Protein AF-A0A954XEX5-F1 (afdb_monomer)

Foldseek 3Di:
DACQQLAPPPWDAFWKWFAAPPPRAIWIGHDPDPVDQDHDQAQIAGQLGDGHRGDPIDSDTDHTWDFDFDQPDDDDAQFFFWFQAFQGSVDIHTFGWHFDAQWWWAFDPQFIDTPNHTDDHPPSLHNQGADCDDPPDRVQFERHPVHIDGHHRFWTATGGSSRVPDDALRNFPCGHVPGDRSTGGNVGTRGTTQWRPPPVVRTDGRD

Mean predicted aligned error: 4.7 Å

Solvent-accessible surface area (backbone atoms only — not comparable to full-atom values): 11160 Å² total; per-residue (Å²): 134,69,86,22,48,20,26,27,61,85,39,44,14,50,23,35,45,23,22,26,78,87,80,62,42,59,14,38,32,44,69,92,48,84,86,60,83,66,73,75,38,66,76,16,29,14,74,59,50,50,75,33,61,41,38,83,61,37,92,57,76,41,78,44,55,39,71,43,69,40,65,85,53,80,85,51,77,71,33,38,34,33,29,32,36,40,69,46,67,90,44,76,45,73,34,30,30,70,36,54,54,59,33,38,29,28,27,58,97,35,39,48,27,48,73,90,38,80,58,82,73,61,78,96,49,53,66,62,52,42,79,33,75,46,98,89,82,29,85,87,23,46,18,12,82,94,36,56,37,74,34,49,84,53,19,28,33,38,41,29,64,23,36,95,62,33,89,33,25,40,69,41,84,55,27,31,93,97,52,56,34,36,30,42,46,59,89,36,55,57,22,30,45,43,30,33,65,29,52,75,94,59,52,44,76,64,118

pLDDT: mean 90.16, std 11.73, range [40.94, 98.69]

Secondary structure (DSSP, 8-state):
----GGGTTTS--SBEEEE-TTT--EEEE--S-TT--S---SSEEETT--EE--BS--SSPBPPPEEEEESSSPP-TT-EEEEE-SS-TTSEEEEEEEE-TT-EEEEETTEEEETTEEPPPPGGGTT----S--TTT-TT-TTBTTB-EE--TTEEEEE-SSGGG--STTT-S--STTS-TT-EEGGGEEEEEEEEEESGGG-EE--

Radius of gyration: 16.56 Å; Cα contacts (8 Å, |Δi|>4): 528; chains: 1; bounding box: 41×34×44 Å

Sequence (207 aa):
VVRANPMAPTLLGEHWRGKCRECGHPSFCSPEDARYRRPETSGMICENFHVNEGADVSQRILGPDRILVAKFFRPERWNLVVFRHPNDSSTLDVKRLVGLPGETIHIEDGKVWANGKQLEPPEHLDGIEYLSESSGWFDGTWGSPDRPAVLGADEYFVLGDFSLRSNDSRTWEEGAVGHNPFAVPQSHMRGVVTHIYWPPQRWRILR

Structure (mmCIF, N/CA/C/O backbone):
data_AF-A0A954XEX5-F1
#
_entry.id   AF-A0A954XEX5-F1
#
loop_
_atom_site.group_PDB
_atom_site.id
_atom_site.type_symbol
_atom_site.label_atom_id
_atom_site.label_alt_id
_atom_site.label_comp_id
_atom_site.label_asym_id
_atom_site.label_entity_id
_atom_site.label_seq_id
_atom_site.pdbx_PDB_ins_code
_atom_site.Cartn_x
_atom_site.Cartn_y
_atom_site.Cartn_z
_atom_site.occupancy
_atom_site.B_iso_or_equiv
_atom_site.auth_seq_id
_atom_site.auth_comp_id
_atom_site.auth_asym_id
_atom_site.auth_atom_id
_atom_site.pdbx_PDB_model_num
ATOM 1 N N . VAL A 1 1 ? -2.349 11.679 -11.947 1.00 40.94 1 VAL A N 1
ATOM 2 C CA . VAL A 1 1 ? -1.312 10.624 -12.020 1.00 40.94 1 VAL A CA 1
ATOM 3 C C . VAL A 1 1 ? -0.962 10.269 -10.591 1.00 40.94 1 VAL A C 1
ATOM 5 O O . VAL A 1 1 ? -0.682 11.184 -9.830 1.00 40.94 1 VAL A O 1
ATOM 8 N N . VAL A 1 2 ? -1.101 9.002 -10.201 1.00 48.38 2 VAL A N 1
ATOM 9 C CA . VAL A 1 2 ? -0.808 8.560 -8.828 1.00 48.38 2 VAL A CA 1
ATOM 10 C C . VAL A 1 2 ? 0.712 8.528 -8.664 1.00 48.38 2 VAL A C 1
ATOM 12 O O . VAL A 1 2 ? 1.395 7.922 -9.490 1.00 48.38 2 VAL A O 1
ATOM 15 N N . ARG A 1 3 ? 1.259 9.172 -7.627 1.00 57.31 3 ARG A N 1
ATOM 16 C CA . ARG A 1 3 ? 2.659 8.958 -7.226 1.00 57.31 3 ARG A CA 1
ATOM 17 C C . ARG A 1 3 ? 2.736 7.591 -6.536 1.00 57.31 3 ARG A C 1
ATOM 19 O O . ARG A 1 3 ? 2.637 7.500 -5.322 1.00 57.31 3 ARG A O 1
ATOM 26 N N . ALA A 1 4 ? 2.799 6.517 -7.319 1.00 62.38 4 ALA A N 1
ATOM 27 C CA . ALA A 1 4 ? 2.582 5.148 -6.838 1.00 62.38 4 ALA A CA 1
ATOM 28 C C . ALA A 1 4 ? 3.862 4.403 -6.399 1.00 62.38 4 ALA A C 1
ATOM 30 O O . ALA A 1 4 ? 3.842 3.181 -6.330 1.00 62.38 4 ALA A O 1
ATOM 31 N N . ASN A 1 5 ? 4.953 5.097 -6.041 1.00 75.25 5 ASN A N 1
ATOM 32 C CA . ASN A 1 5 ? 6.131 4.430 -5.451 1.00 75.25 5 ASN A CA 1
ATOM 33 C C . ASN A 1 5 ? 5.786 3.549 -4.234 1.00 75.25 5 ASN A C 1
ATOM 35 O O . ASN A 1 5 ? 6.239 2.409 -4.188 1.00 75.25 5 ASN A O 1
ATOM 39 N N . PRO A 1 6 ? 4.910 4.000 -3.312 1.00 88.12 6 PRO A N 1
ATOM 40 C CA . PRO A 1 6 ? 4.488 3.193 -2.168 1.00 88.12 6 PRO A CA 1
ATOM 41 C C . PRO A 1 6 ? 3.746 1.901 -2.514 1.00 88.12 6 PRO A C 1
ATOM 43 O O . PRO A 1 6 ? 3.520 1.084 -1.631 1.00 88.12 6 PRO A O 1
ATOM 46 N N . MET A 1 7 ? 3.279 1.754 -3.756 1.00 93.94 7 MET A N 1
ATOM 47 C CA . MET A 1 7 ? 2.429 0.642 -4.181 1.00 93.94 7 MET A CA 1
ATOM 48 C C . MET A 1 7 ? 3.132 -0.327 -5.127 1.00 93.94 7 MET A C 1
ATOM 50 O O . MET A 1 7 ? 2.502 -1.282 -5.584 1.00 93.94 7 MET A O 1
ATOM 54 N N . ALA A 1 8 ? 4.412 -0.105 -5.434 1.00 93.69 8 ALA A N 1
ATOM 55 C CA . ALA A 1 8 ? 5.203 -1.080 -6.167 1.00 93.69 8 ALA A CA 1
ATOM 56 C C . ALA A 1 8 ? 5.311 -2.391 -5.353 1.00 93.69 8 ALA A C 1
ATOM 58 O O . ALA A 1 8 ? 5.331 -2.336 -4.127 1.00 93.69 8 ALA A O 1
ATOM 59 N N . PRO A 1 9 ? 5.356 -3.567 -6.002 1.00 93.75 9 PRO A N 1
ATOM 60 C CA . PRO A 1 9 ? 5.292 -3.807 -7.450 1.00 93.75 9 PRO A CA 1
ATOM 61 C C . PRO A 1 9 ? 3.856 -3.805 -8.031 1.00 93.75 9 PRO A C 1
ATOM 63 O O . PRO A 1 9 ? 3.665 -3.864 -9.257 1.00 93.75 9 PRO A O 1
ATOM 66 N N . THR A 1 10 ? 2.827 -3.751 -7.180 1.00 94.50 10 THR A N 1
ATOM 67 C CA . THR A 1 10 ? 1.415 -3.912 -7.570 1.00 94.50 10 THR A CA 1
ATOM 68 C C . THR A 1 10 ? 0.884 -2.760 -8.423 1.00 94.50 10 THR A C 1
ATOM 70 O O . THR A 1 10 ? 0.218 -2.989 -9.432 1.00 94.50 10 THR A O 1
ATOM 73 N N . LEU A 1 11 ? 1.170 -1.515 -8.069 1.00 93.88 11 LEU A N 1
ATOM 74 C CA . LEU A 1 11 ? 0.867 -0.347 -8.893 1.00 93.88 11 LEU A CA 1
ATOM 75 C C . LEU A 1 11 ? 2.136 0.466 -9.054 1.00 93.88 11 LEU A C 1
ATOM 77 O O . LEU A 1 11 ? 2.791 0.792 -8.070 1.00 93.88 11 LEU A O 1
ATOM 81 N N . LEU A 1 12 ? 2.468 0.813 -10.292 1.00 92.50 12 LEU A N 1
ATOM 82 C CA . LEU A 1 12 ? 3.677 1.565 -10.584 1.00 92.50 12 LEU A CA 1
ATOM 83 C C . LEU A 1 12 ? 3.357 3.011 -10.939 1.00 92.50 12 LEU A C 1
ATOM 85 O O . LEU A 1 12 ? 2.488 3.304 -11.763 1.00 92.50 12 LEU A O 1
ATOM 89 N N . GLY A 1 13 ? 4.107 3.924 -10.324 1.00 90.25 13 GLY A N 1
ATOM 90 C CA . GLY A 1 13 ? 4.213 5.301 -10.785 1.00 90.25 13 GLY A CA 1
ATOM 91 C C . GLY A 1 13 ? 5.115 5.382 -12.014 1.00 90.25 13 GLY A C 1
ATOM 92 O O . GLY A 1 13 ? 5.381 4.383 -12.682 1.00 90.25 13 GLY A O 1
ATOM 93 N N . GLU A 1 14 ? 5.624 6.574 -12.308 1.00 89.38 14 GLU A N 1
ATOM 94 C CA . GLU A 1 14 ? 6.822 6.661 -13.145 1.00 89.38 14 GLU A CA 1
ATOM 95 C C . GLU A 1 14 ? 7.941 5.858 -12.481 1.00 89.38 14 GLU A C 1
ATOM 97 O O . GLU A 1 14 ? 8.147 6.001 -11.281 1.00 89.38 14 GLU A O 1
ATOM 102 N N . HIS A 1 15 ? 8.619 4.983 -13.219 1.00 90.00 15 HIS A N 1
ATOM 103 C CA . HIS A 1 15 ? 9.545 4.034 -12.600 1.00 90.00 15 HIS A CA 1
ATOM 104 C C . HIS A 1 15 ? 10.719 3.657 -13.495 1.00 90.00 15 HIS A C 1
ATOM 106 O O . HIS A 1 15 ? 10.622 3.606 -14.722 1.00 90.00 15 HIS A O 1
ATOM 112 N N . TRP A 1 16 ? 11.829 3.332 -12.846 1.00 90.94 16 TRP A N 1
ATOM 113 C CA . TRP A 1 16 ? 12.907 2.539 -13.409 1.00 90.94 16 TRP A CA 1
ATOM 114 C C . TRP A 1 16 ? 12.539 1.059 -13.348 1.00 90.94 16 TRP A C 1
ATOM 116 O O . TRP A 1 16 ? 11.896 0.609 -12.397 1.00 90.94 16 TRP A O 1
ATOM 126 N N . ARG A 1 17 ? 12.967 0.293 -14.353 1.00 92.81 17 ARG A N 1
ATOM 127 C CA . ARG A 1 17 ? 12.821 -1.163 -14.378 1.00 92.81 17 ARG A CA 1
ATOM 128 C C . ARG A 1 17 ? 14.196 -1.815 -14.421 1.00 92.81 17 ARG A C 1
ATOM 130 O O . ARG A 1 17 ? 14.987 -1.505 -15.305 1.00 92.81 17 ARG A O 1
ATOM 137 N N . GLY A 1 18 ? 14.451 -2.736 -13.506 1.00 93.81 18 GLY A N 1
ATOM 138 C CA . GLY A 1 18 ? 15.631 -3.596 -13.476 1.00 93.81 18 GLY A CA 1
ATOM 139 C C . GLY A 1 18 ? 15.243 -5.054 -13.251 1.00 93.81 18 GLY A C 1
ATOM 140 O O . GLY A 1 18 ? 14.099 -5.452 -13.496 1.00 93.81 18 GLY A O 1
ATOM 141 N N . LYS A 1 19 ? 16.195 -5.842 -12.760 1.00 95.56 19 LYS A N 1
ATOM 142 C CA . LYS A 1 19 ? 16.017 -7.233 -12.339 1.00 95.56 19 LYS A CA 1
ATOM 143 C C . LYS A 1 19 ? 16.426 -7.400 -10.885 1.00 95.56 19 LYS A C 1
ATOM 145 O O . LYS A 1 19 ? 17.434 -6.842 -10.453 1.00 95.56 19 LYS A O 1
ATOM 150 N N . CYS A 1 20 ? 15.665 -8.205 -10.161 1.00 94.94 20 CYS A N 1
ATOM 151 C CA . CYS A 1 20 ? 16.034 -8.660 -8.832 1.00 94.94 20 CYS A CA 1
ATOM 152 C C . CYS A 1 20 ? 17.227 -9.614 -8.926 1.00 94.94 20 CYS A C 1
ATOM 154 O O . CYS A 1 20 ? 17.202 -10.551 -9.725 1.00 94.94 20 CYS A O 1
ATOM 156 N N . ARG A 1 21 ? 18.259 -9.405 -8.105 1.00 91.62 21 ARG A N 1
ATOM 157 C CA . ARG A 1 21 ? 19.431 -10.297 -8.063 1.00 91.62 21 ARG A CA 1
ATOM 158 C C . ARG A 1 21 ? 19.130 -11.659 -7.441 1.00 91.62 21 ARG A C 1
ATOM 160 O O . ARG A 1 21 ? 19.829 -12.616 -7.743 1.00 91.62 21 ARG A O 1
ATOM 167 N N . GLU A 1 22 ? 18.102 -11.735 -6.602 1.00 92.06 22 GLU A N 1
ATOM 168 C CA . GLU A 1 22 ? 17.752 -12.948 -5.860 1.00 92.06 22 GLU A CA 1
ATOM 169 C C . GLU A 1 22 ? 16.898 -13.904 -6.695 1.00 92.06 22 GLU A C 1
ATOM 171 O O . GLU A 1 22 ? 17.193 -15.091 -6.767 1.00 92.06 22 GLU A O 1
ATOM 176 N N . CYS A 1 23 ? 15.859 -13.391 -7.363 1.00 94.00 23 CYS A N 1
ATOM 177 C CA . CYS A 1 23 ? 14.900 -14.223 -8.100 1.00 94.00 23 CYS A CA 1
ATOM 178 C C . CYS A 1 23 ? 14.852 -13.957 -9.613 1.00 94.00 23 CYS A C 1
ATOM 180 O O . CYS A 1 23 ? 14.134 -14.643 -10.333 1.00 94.00 23 CYS A O 1
ATOM 182 N N . GLY A 1 24 ? 15.566 -12.949 -10.123 1.00 93.81 24 GLY A N 1
ATOM 183 C CA . GLY A 1 24 ? 15.578 -12.597 -11.549 1.00 93.81 24 GLY A CA 1
ATOM 184 C C . GLY A 1 24 ? 14.318 -11.886 -12.065 1.00 93.81 24 GLY A C 1
ATOM 185 O O . GLY A 1 24 ? 14.328 -11.397 -13.198 1.00 93.81 24 GLY A O 1
ATOM 186 N N . HIS A 1 25 ? 13.257 -11.781 -11.255 1.00 94.62 25 HIS A N 1
ATOM 187 C CA . HIS A 1 25 ? 12.024 -11.081 -11.626 1.00 94.62 25 HIS A CA 1
ATOM 188 C C . HIS A 1 25 ? 12.251 -9.584 -11.885 1.00 94.62 25 HIS A C 1
ATOM 190 O O . HIS A 1 25 ? 13.203 -8.993 -11.358 1.00 94.62 25 HIS A O 1
ATOM 196 N N . PRO A 1 26 ? 11.363 -8.939 -12.668 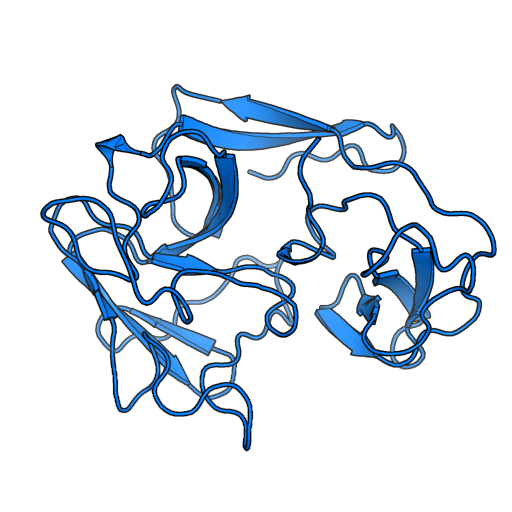1.00 94.69 26 PRO A N 1
ATOM 197 C CA . PRO A 1 26 ? 11.336 -7.490 -12.801 1.00 94.69 26 PRO A CA 1
ATOM 198 C C . PRO A 1 26 ? 11.339 -6.792 -11.437 1.00 94.69 26 PRO A C 1
ATOM 200 O O . PRO A 1 26 ? 10.570 -7.146 -10.547 1.00 94.69 26 PRO A O 1
ATOM 203 N N . SER A 1 27 ? 12.212 -5.798 -11.299 1.00 94.44 27 SER A N 1
ATOM 204 C CA . SER A 1 27 ? 12.360 -4.964 -10.105 1.00 94.44 27 SER A CA 1
ATOM 205 C C . SER A 1 27 ? 12.086 -3.510 -10.463 1.00 94.44 27 SER A C 1
ATOM 207 O O . SER A 1 27 ? 12.428 -3.069 -11.566 1.00 94.44 27 SER A O 1
ATOM 209 N N . PHE A 1 28 ? 11.459 -2.767 -9.558 1.00 92.62 28 PHE A N 1
ATOM 210 C CA . PHE A 1 28 ? 10.956 -1.424 -9.820 1.00 92.62 28 PHE A CA 1
ATOM 211 C C . PHE A 1 28 ? 11.368 -0.451 -8.722 1.00 92.62 28 PHE A C 1
ATOM 213 O O . PHE A 1 28 ? 11.400 -0.798 -7.545 1.00 92.62 28 PHE A O 1
ATOM 220 N N . CYS A 1 29 ? 11.639 0.789 -9.114 1.00 87.62 29 CYS A N 1
ATOM 221 C CA . CYS A 1 29 ? 11.800 1.907 -8.192 1.00 87.62 29 CYS A CA 1
ATOM 222 C C . CYS A 1 29 ? 11.315 3.179 -8.882 1.00 87.62 29 CYS A C 1
ATOM 224 O O . CYS A 1 29 ? 11.664 3.425 -10.041 1.00 87.62 29 CYS A O 1
ATOM 226 N N . SER A 1 30 ? 10.485 3.971 -8.205 1.00 81.56 30 SER A N 1
ATOM 227 C CA . SER A 1 30 ? 10.101 5.287 -8.723 1.00 81.56 30 SER A CA 1
ATOM 228 C C . SER A 1 30 ? 11.167 6.318 -8.352 1.00 81.56 30 SER A C 1
ATOM 230 O O . SER A 1 30 ? 11.701 6.250 -7.248 1.00 81.56 30 SER A O 1
ATOM 232 N N . PRO A 1 31 ? 11.464 7.292 -9.225 1.00 75.88 31 PRO A N 1
ATOM 233 C CA . PRO A 1 31 ? 12.448 8.322 -8.921 1.00 75.88 31 PRO A CA 1
ATOM 234 C C . PRO A 1 31 ? 11.988 9.181 -7.732 1.00 75.88 31 PRO A C 1
ATOM 236 O O . PRO A 1 31 ? 10.866 9.689 -7.733 1.00 75.88 31 PRO A O 1
ATOM 239 N N . GLU A 1 32 ? 12.862 9.374 -6.740 1.00 65.62 32 GLU A N 1
ATOM 240 C CA . GLU A 1 32 ? 12.602 10.263 -5.591 1.00 65.62 32 GLU A CA 1
ATOM 241 C C . GLU A 1 32 ? 12.583 11.743 -6.000 1.00 65.62 32 GLU A C 1
ATOM 243 O O . GLU A 1 32 ? 11.737 12.514 -5.549 1.00 65.62 32 GLU A O 1
ATOM 248 N N . ASP A 1 33 ? 13.467 12.126 -6.925 1.00 61.75 33 ASP A N 1
ATOM 249 C CA . ASP A 1 33 ? 13.505 13.451 -7.539 1.00 61.75 33 ASP A CA 1
ATOM 250 C C . ASP A 1 33 ? 13.699 13.306 -9.054 1.00 61.75 33 ASP A C 1
ATOM 252 O O . ASP A 1 33 ? 14.764 12.922 -9.540 1.00 61.75 33 ASP A O 1
ATOM 256 N N . ALA A 1 34 ? 12.658 13.654 -9.817 1.00 53.19 34 ALA A N 1
ATOM 257 C CA . ALA A 1 34 ? 12.644 13.587 -11.279 1.00 53.19 34 ALA A CA 1
ATOM 258 C C . ALA A 1 34 ? 13.731 14.453 -11.958 1.00 53.19 34 ALA A C 1
ATOM 260 O O . ALA A 1 34 ? 13.970 14.314 -13.161 1.00 53.19 34 ALA A O 1
ATOM 261 N N . ARG A 1 35 ? 14.403 15.349 -11.217 1.00 54.44 35 ARG A N 1
ATOM 262 C CA . ARG A 1 35 ? 15.560 16.119 -11.704 1.00 54.44 35 ARG A CA 1
ATOM 263 C C . ARG A 1 35 ? 16.822 15.262 -11.816 1.00 54.44 35 ARG A C 1
ATOM 265 O O . ARG A 1 35 ? 17.660 15.538 -12.677 1.00 54.44 35 ARG A O 1
ATOM 272 N N . TYR A 1 36 ? 16.958 14.214 -11.004 1.00 55.47 36 TYR A N 1
ATOM 273 C CA . TYR A 1 36 ? 18.102 13.309 -11.050 1.00 55.47 36 TYR A CA 1
ATOM 274 C C . TYR A 1 36 ? 17.844 12.191 -12.063 1.00 55.47 36 TYR A C 1
ATOM 276 O O . TYR A 1 36 ? 17.081 11.259 -11.846 1.00 55.47 36 TYR A O 1
ATOM 284 N N . ARG A 1 37 ? 18.513 12.290 -13.216 1.00 59.19 37 ARG A N 1
ATOM 285 C CA . ARG A 1 37 ? 18.366 11.355 -14.347 1.00 59.19 37 ARG A CA 1
ATOM 286 C C . ARG A 1 37 ? 19.159 10.051 -14.203 1.00 59.19 37 ARG A C 1
ATOM 288 O O . ARG A 1 37 ? 19.277 9.320 -15.183 1.00 59.19 37 ARG A O 1
ATOM 295 N N . ARG A 1 38 ? 19.770 9.783 -13.046 1.00 67.25 38 ARG A N 1
ATOM 296 C CA . ARG A 1 38 ? 20.526 8.541 -12.842 1.00 67.25 38 ARG A CA 1
ATOM 297 C C . ARG A 1 38 ? 19.579 7.462 -12.319 1.00 67.25 38 ARG A C 1
ATOM 299 O O . ARG A 1 38 ? 18.825 7.761 -11.396 1.00 67.25 38 ARG A O 1
ATOM 306 N N . PRO A 1 39 ? 19.605 6.248 -12.890 1.00 67.50 39 PRO A N 1
ATOM 307 C CA . PRO A 1 39 ? 18.803 5.154 -12.373 1.00 67.50 39 PRO A CA 1
ATOM 308 C C . PRO A 1 39 ? 19.152 4.883 -10.914 1.00 67.50 39 PRO A C 1
ATOM 310 O O . PRO A 1 39 ? 20.322 4.696 -10.577 1.00 67.50 39 PRO A O 1
ATOM 313 N N . GLU A 1 40 ? 18.135 4.884 -10.061 1.00 71.44 40 GLU A N 1
ATOM 314 C CA . GLU A 1 40 ? 18.286 4.479 -8.673 1.00 71.44 40 GLU A CA 1
ATOM 315 C C . GLU A 1 40 ? 18.330 2.950 -8.632 1.00 71.44 40 GLU A C 1
ATOM 317 O O . GLU A 1 40 ? 17.382 2.280 -9.045 1.00 71.44 40 GLU A O 1
ATOM 322 N N . THR A 1 41 ? 19.471 2.401 -8.219 1.00 77.44 41 THR A N 1
ATOM 323 C CA . THR A 1 41 ? 19.688 0.950 -8.165 1.00 77.44 41 THR A CA 1
ATOM 324 C C . THR A 1 41 ? 19.478 0.390 -6.765 1.00 77.44 41 THR A C 1
ATOM 326 O O . THR A 1 41 ? 19.223 -0.799 -6.634 1.00 77.44 41 THR A O 1
ATOM 329 N N . SER A 1 42 ? 19.575 1.220 -5.726 1.00 80.06 42 SER A N 1
ATOM 330 C CA . SER A 1 42 ? 19.271 0.862 -4.340 1.00 80.06 42 SER A CA 1
ATOM 331 C C . SER A 1 42 ? 17.774 0.983 -4.057 1.00 80.06 42 SER A C 1
ATOM 333 O O . SER A 1 42 ? 17.114 1.877 -4.582 1.00 80.06 42 SER A O 1
ATOM 335 N N . GLY A 1 43 ? 17.242 0.109 -3.199 1.00 83.62 43 GLY A N 1
ATOM 336 C CA . GLY A 1 43 ? 15.857 0.216 -2.733 1.00 83.62 43 GLY A CA 1
ATOM 337 C C . GLY A 1 43 ? 14.824 -0.025 -3.834 1.00 83.62 43 GLY A C 1
ATOM 338 O O . GLY A 1 43 ? 13.818 0.679 -3.896 1.00 83.62 43 GLY A O 1
ATOM 339 N N . MET A 1 44 ? 15.071 -0.999 -4.714 1.00 91.12 44 MET A N 1
ATOM 340 C CA . MET A 1 44 ? 14.074 -1.475 -5.674 1.00 91.12 44 MET A CA 1
ATOM 341 C C . MET A 1 44 ? 13.255 -2.620 -5.067 1.00 91.12 44 MET A C 1
ATOM 343 O O . MET A 1 44 ? 13.762 -3.353 -4.222 1.00 91.12 44 MET A O 1
ATOM 347 N N . ILE A 1 45 ? 12.018 -2.814 -5.527 1.00 94.31 45 ILE A N 1
ATOM 348 C CA . ILE A 1 45 ? 11.165 -3.944 -5.131 1.00 94.31 45 ILE A CA 1
ATOM 349 C C . ILE A 1 45 ? 10.769 -4.777 -6.347 1.00 94.31 45 ILE A C 1
ATOM 351 O O . IL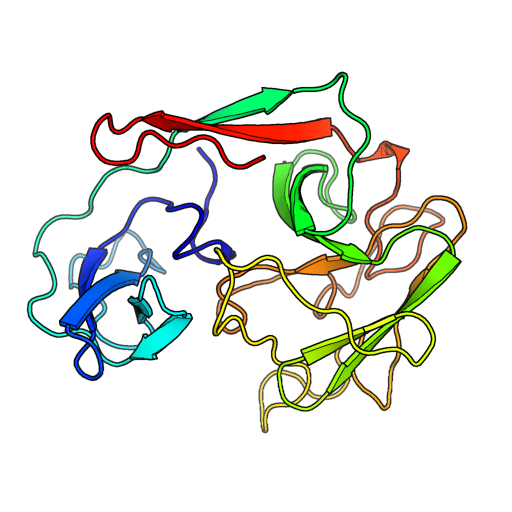E A 1 45 ? 10.396 -4.230 -7.390 1.00 94.31 45 ILE A O 1
ATOM 355 N N . CYS A 1 46 ? 10.873 -6.101 -6.238 1.00 94.88 46 CYS A N 1
ATOM 356 C CA . CYS A 1 46 ? 10.493 -7.016 -7.313 1.00 94.88 46 CYS A CA 1
ATOM 357 C C . CYS A 1 46 ? 9.067 -7.551 -7.166 1.00 94.88 46 CYS A C 1
ATOM 359 O O . CYS A 1 46 ? 8.409 -7.314 -6.161 1.00 94.88 46 CYS A O 1
ATOM 361 N N . GLU A 1 47 ? 8.583 -8.273 -8.178 1.00 93.25 47 GLU A N 1
ATOM 362 C CA . GLU A 1 47 ? 7.232 -8.863 -8.184 1.00 93.25 47 GLU A CA 1
ATOM 363 C C . GLU A 1 47 ? 6.991 -9.902 -7.076 1.00 93.25 47 GLU A C 1
ATOM 365 O O . GLU A 1 47 ? 5.840 -10.106 -6.713 1.00 93.25 47 GLU A O 1
ATOM 370 N N . ASN A 1 48 ? 8.054 -10.470 -6.494 1.00 94.69 48 ASN A N 1
ATOM 371 C CA . ASN A 1 48 ? 7.992 -11.340 -5.310 1.00 94.69 48 ASN A CA 1
ATOM 372 C C . ASN A 1 48 ? 8.271 -10.566 -4.006 1.00 94.69 48 ASN A C 1
ATOM 374 O O . ASN A 1 48 ? 8.700 -11.148 -3.019 1.00 94.69 48 ASN A O 1
ATOM 378 N N . PHE A 1 49 ? 8.123 -9.238 -4.020 1.00 95.06 49 PHE A N 1
ATOM 379 C CA . PHE A 1 49 ? 8.310 -8.341 -2.872 1.00 95.06 49 PHE A CA 1
ATOM 380 C C . PHE A 1 49 ? 9.722 -8.283 -2.259 1.00 95.06 49 PHE A C 1
ATOM 382 O O . PHE A 1 49 ? 9.920 -7.589 -1.265 1.00 95.06 49 PHE A O 1
ATOM 389 N N . HIS A 1 50 ? 10.741 -8.886 -2.882 1.00 93.88 50 HIS A N 1
ATOM 390 C CA . HIS A 1 50 ? 12.122 -8.737 -2.411 1.00 93.88 50 HIS A CA 1
ATOM 391 C C . HIS A 1 50 ? 12.605 -7.295 -2.598 1.00 93.88 50 HIS A C 1
ATOM 393 O O . HIS A 1 50 ? 12.626 -6.770 -3.723 1.00 93.88 50 HIS A O 1
ATOM 399 N N . VAL A 1 51 ? 13.057 -6.674 -1.511 1.00 91.75 51 VAL A N 1
ATOM 400 C CA . VAL A 1 51 ? 13.743 -5.380 -1.551 1.00 91.75 51 VAL A CA 1
ATOM 401 C C . VAL A 1 51 ? 15.210 -5.623 -1.875 1.00 91.75 51 VAL A C 1
ATOM 403 O O . VAL A 1 51 ? 15.906 -6.311 -1.141 1.00 91.75 51 VAL A O 1
ATOM 406 N N . ASN A 1 52 ? 15.684 -5.061 -2.984 1.00 90.00 52 ASN A N 1
ATOM 407 C CA . ASN A 1 52 ? 16.976 -5.424 -3.555 1.00 90.00 52 ASN A CA 1
ATOM 408 C C . ASN A 1 52 ? 17.737 -4.231 -4.137 1.00 90.00 52 ASN A C 1
ATOM 410 O O . ASN A 1 52 ? 17.169 -3.189 -4.483 1.00 90.00 52 ASN A O 1
ATOM 414 N N . GLU A 1 53 ? 19.041 -4.439 -4.315 1.00 89.50 53 GLU A N 1
ATOM 415 C CA . GLU A 1 53 ? 19.833 -3.672 -5.269 1.00 89.50 53 GLU A CA 1
ATOM 416 C C . GLU A 1 53 ? 19.616 -4.219 -6.684 1.00 89.50 53 GLU A C 1
ATOM 418 O O . GLU A 1 53 ? 20.060 -5.323 -7.023 1.00 89.50 53 GLU A O 1
ATOM 423 N N . GLY A 1 54 ? 18.954 -3.438 -7.533 1.00 84.38 54 GLY A N 1
ATOM 424 C CA . GLY A 1 54 ? 18.624 -3.854 -8.887 1.00 84.38 54 GLY A CA 1
ATOM 425 C C . GLY A 1 54 ? 19.849 -4.085 -9.768 1.00 84.38 54 GLY A C 1
ATOM 426 O O . GLY A 1 54 ? 20.834 -3.343 -9.740 1.00 84.38 54 GLY A O 1
ATOM 427 N N . ALA A 1 55 ? 19.761 -5.113 -10.608 1.00 89.94 55 ALA A N 1
ATOM 428 C CA . ALA A 1 55 ? 20.648 -5.335 -11.744 1.00 89.94 55 ALA A CA 1
ATOM 429 C C . ALA A 1 55 ? 19.975 -4.878 -13.050 1.00 89.94 55 ALA A C 1
ATOM 431 O O . ALA A 1 55 ? 18.750 -4.781 -13.120 1.00 89.94 55 ALA A O 1
ATOM 432 N N . ASP A 1 56 ? 20.763 -4.615 -14.095 1.00 92.00 56 ASP A N 1
ATOM 433 C CA . ASP A 1 56 ? 20.269 -4.276 -15.441 1.00 92.00 56 ASP A CA 1
ATOM 434 C C . ASP A 1 56 ? 19.220 -3.143 -15.467 1.00 92.00 56 ASP A C 1
ATOM 436 O O . ASP A 1 56 ? 18.241 -3.195 -16.215 1.00 92.00 56 ASP A O 1
ATOM 440 N N . VAL A 1 57 ? 19.391 -2.122 -14.620 1.00 89.94 57 VAL A N 1
ATOM 441 C CA . VAL A 1 57 ? 18.401 -1.048 -14.483 1.00 89.94 57 VAL A CA 1
ATOM 442 C C . VAL A 1 57 ? 18.363 -0.184 -15.746 1.00 89.94 57 VAL A C 1
ATOM 444 O O . VAL A 1 57 ? 19.380 0.319 -16.232 1.00 89.94 57 VAL A O 1
ATOM 447 N N . SER A 1 58 ? 17.159 -0.011 -16.287 1.00 88.06 58 SER A N 1
ATOM 448 C CA . SER A 1 58 ? 16.878 0.756 -17.496 1.00 88.06 58 SER A CA 1
ATOM 449 C C . SER A 1 58 ? 17.399 2.193 -17.405 1.00 88.06 58 SER A C 1
ATOM 451 O O . SER A 1 58 ? 17.235 2.837 -16.378 1.00 88.06 58 SER A O 1
ATOM 453 N N . GLN A 1 59 ? 17.907 2.736 -18.516 1.00 86.69 59 GLN A N 1
ATOM 454 C CA . GLN A 1 59 ? 18.311 4.150 -18.638 1.00 86.69 59 GLN A CA 1
ATOM 455 C C . GLN A 1 59 ? 17.153 5.095 -19.000 1.00 86.69 59 GLN A C 1
ATOM 457 O O . GLN A 1 59 ? 17.326 6.312 -19.039 1.00 86.69 59 GLN A O 1
ATOM 462 N N . ARG A 1 60 ? 15.940 4.558 -19.201 1.00 87.56 60 ARG A N 1
ATOM 463 C CA . ARG A 1 60 ? 14.707 5.335 -19.389 1.00 87.56 60 ARG A CA 1
ATOM 464 C C . ARG A 1 60 ? 13.699 5.091 -18.259 1.00 87.56 60 ARG A C 1
ATOM 466 O O . ARG A 1 60 ? 13.439 3.943 -17.922 1.00 87.56 60 ARG A O 1
ATOM 473 N N . ILE A 1 61 ? 13.057 6.164 -17.793 1.00 87.75 61 ILE A N 1
ATOM 474 C CA . ILE A 1 61 ? 11.875 6.102 -16.923 1.00 87.75 61 ILE A CA 1
ATOM 475 C C . ILE A 1 61 ? 10.662 5.658 -17.751 1.00 87.75 61 ILE A C 1
ATOM 477 O O . ILE A 1 61 ? 10.358 6.223 -18.812 1.00 87.75 61 ILE A O 1
ATOM 481 N N . LEU A 1 62 ? 9.981 4.622 -17.277 1.00 90.12 62 LEU A N 1
ATOM 482 C CA . LEU A 1 62 ? 8.731 4.130 -17.835 1.00 90.12 62 LEU A CA 1
ATOM 483 C C . LEU A 1 62 ? 7.550 4.901 -17.242 1.00 90.12 62 LEU A C 1
ATOM 485 O O . LEU A 1 62 ? 7.595 5.365 -16.104 1.00 90.12 62 LEU A O 1
ATOM 489 N N . GLY A 1 63 ? 6.495 5.054 -18.043 1.00 89.62 63 GLY A N 1
ATOM 490 C CA . GLY A 1 63 ? 5.292 5.765 -17.624 1.00 89.62 63 GLY A CA 1
ATOM 491 C C . GLY A 1 63 ? 4.489 5.002 -16.560 1.00 89.62 63 GLY A C 1
ATOM 492 O O . GLY A 1 63 ? 4.651 3.788 -16.424 1.00 89.62 63 GLY A O 1
ATOM 493 N N . PRO A 1 64 ? 3.600 5.705 -15.842 1.00 92.06 64 PRO A N 1
ATOM 494 C CA . PRO A 1 64 ? 2.817 5.139 -14.752 1.00 92.06 64 PRO A CA 1
ATOM 495 C C . PRO A 1 64 ? 1.693 4.223 -15.234 1.00 92.06 64 PRO A C 1
ATOM 497 O O . PRO A 1 64 ? 1.162 4.380 -16.343 1.00 92.06 64 PRO A O 1
ATOM 500 N N . ASP A 1 65 ? 1.268 3.341 -14.334 1.00 94.44 65 ASP A N 1
ATOM 501 C CA . ASP A 1 65 ? 0.042 2.570 -14.469 1.00 94.44 65 ASP A CA 1
ATOM 502 C C . ASP A 1 65 ? -1.180 3.516 -14.485 1.00 94.44 65 ASP A C 1
ATOM 504 O O . ASP A 1 65 ? -1.245 4.523 -13.766 1.00 94.44 65 ASP A O 1
ATOM 508 N N . ARG A 1 66 ? -2.186 3.198 -15.308 1.00 94.62 66 ARG A N 1
ATOM 509 C CA . ARG A 1 66 ? -3.517 3.823 -15.248 1.00 94.62 66 ARG A CA 1
ATOM 510 C C . ARG A 1 66 ? -4.538 2.794 -14.811 1.00 94.62 66 ARG A C 1
ATOM 512 O O . ARG A 1 66 ? -4.564 1.672 -15.318 1.00 94.62 66 ARG A O 1
ATOM 519 N N . ILE A 1 67 ? -5.395 3.212 -13.890 1.00 95.56 67 ILE A N 1
ATOM 520 C CA . ILE A 1 67 ? -6.283 2.319 -13.158 1.00 95.56 67 ILE A CA 1
ATOM 521 C C . ILE A 1 67 ? -7.758 2.662 -13.354 1.00 95.56 67 ILE A C 1
ATOM 523 O O . ILE A 1 67 ? -8.108 3.824 -13.569 1.00 95.56 67 ILE A O 1
ATOM 527 N N . LEU A 1 68 ? -8.622 1.652 -13.248 1.00 96.50 68 LEU A N 1
ATOM 528 C CA . LEU A 1 68 ? -10.071 1.829 -13.140 1.00 96.50 68 LEU A CA 1
ATOM 529 C C . LEU A 1 68 ? -10.507 1.687 -11.684 1.00 96.50 68 LEU A C 1
ATOM 531 O O . LEU A 1 68 ? -10.179 0.701 -11.021 1.00 96.50 68 LEU A O 1
ATOM 535 N N . VAL A 1 69 ? -11.288 2.659 -11.214 1.00 97.00 69 VAL A N 1
ATOM 536 C CA . VAL A 1 69 ? -11.791 2.720 -9.838 1.00 97.00 69 VAL A CA 1
ATOM 537 C C . VAL A 1 69 ? -13.306 2.557 -9.850 1.00 97.00 69 VAL A C 1
ATOM 539 O O . VAL A 1 69 ? -14.024 3.389 -10.406 1.00 97.00 69 VAL A O 1
ATOM 542 N N . ALA A 1 70 ? -13.794 1.493 -9.225 1.00 97.00 70 ALA A N 1
ATOM 543 C CA . ALA A 1 70 ? -15.214 1.220 -9.074 1.00 97.00 70 ALA A CA 1
ATOM 544 C C . ALA A 1 70 ? -15.727 1.820 -7.760 1.00 97.00 70 ALA A C 1
ATOM 546 O O . ALA A 1 70 ? -15.257 1.477 -6.676 1.00 97.00 70 ALA A O 1
ATOM 547 N N . LYS A 1 71 ? -16.717 2.712 -7.858 1.00 95.38 71 LYS A N 1
ATOM 548 C CA . LYS A 1 71 ? -17.297 3.420 -6.701 1.00 95.38 71 LYS A CA 1
ATOM 549 C C . LYS A 1 71 ? -18.431 2.663 -6.006 1.00 95.38 71 LYS A C 1
ATOM 551 O O . LYS A 1 71 ? -18.850 3.049 -4.926 1.00 95.38 71 LYS A O 1
ATOM 556 N N . PHE A 1 72 ? -18.958 1.632 -6.657 1.00 92.94 72 PHE A N 1
ATOM 557 C CA . PHE A 1 72 ? -20.130 0.874 -6.210 1.00 92.94 72 PHE A CA 1
ATOM 558 C C . PHE A 1 72 ? -19.764 -0.391 -5.427 1.00 92.94 72 PHE A C 1
ATOM 560 O O . PHE A 1 72 ? -20.641 -1.027 -4.851 1.00 92.94 72 PHE A O 1
ATOM 567 N N . PHE A 1 73 ? -18.484 -0.769 -5.402 1.00 92.94 73 PHE A N 1
ATOM 568 C CA . PHE A 1 73 ? -18.032 -1.890 -4.594 1.00 92.94 73 PHE A CA 1
ATOM 569 C C . PHE A 1 73 ? -17.753 -1.451 -3.165 1.00 92.94 73 PHE A C 1
ATOM 571 O O . PHE A 1 73 ? -17.107 -0.429 -2.927 1.00 92.94 73 PHE A O 1
ATOM 578 N N . ARG A 1 74 ? -18.220 -2.270 -2.221 1.00 93.00 74 ARG A N 1
ATOM 579 C CA . ARG A 1 74 ? -17.801 -2.169 -0.831 1.00 93.00 74 ARG A CA 1
ATOM 580 C C . ARG A 1 74 ? -16.317 -2.556 -0.746 1.00 93.00 74 ARG A C 1
ATOM 582 O O . ARG A 1 74 ? -15.957 -3.578 -1.328 1.00 93.00 74 ARG A O 1
ATOM 589 N N . PRO A 1 75 ? -15.470 -1.768 -0.063 1.00 94.69 75 PRO A N 1
ATOM 590 C CA . PRO A 1 75 ? -14.084 -2.147 0.169 1.00 94.69 75 PRO A CA 1
ATOM 591 C C . PRO A 1 75 ? -14.006 -3.419 1.011 1.00 94.69 75 PRO A C 1
ATOM 593 O O . PRO A 1 75 ? -14.620 -3.500 2.077 1.00 94.69 75 PRO A O 1
ATOM 596 N N . GLU A 1 76 ? -13.241 -4.389 0.532 1.00 96.69 76 GLU A N 1
ATOM 597 C CA . GLU A 1 76 ? -12.932 -5.626 1.243 1.00 96.69 76 GLU A CA 1
ATOM 598 C C . GLU A 1 76 ? -11.444 -5.655 1.601 1.00 96.69 76 GLU A C 1
ATOM 600 O O . GLU A 1 76 ? -10.621 -4.979 0.974 1.00 96.69 76 GLU A O 1
ATOM 605 N N . ARG A 1 77 ? -11.083 -6.431 2.628 1.00 97.62 77 ARG A N 1
ATOM 606 C CA . ARG A 1 77 ? -9.679 -6.591 3.019 1.00 97.62 77 ARG A CA 1
ATOM 607 C C . ARG A 1 77 ? -8.844 -7.025 1.813 1.00 97.62 77 ARG A C 1
ATOM 609 O O . ARG A 1 77 ? -9.307 -7.781 0.964 1.00 97.62 77 ARG A O 1
ATOM 616 N N . TRP A 1 78 ? -7.621 -6.519 1.752 1.00 97.44 78 TRP A N 1
ATOM 617 C CA . TRP A 1 78 ? -6.656 -6.694 0.672 1.00 97.44 78 TRP A CA 1
ATOM 618 C C . TRP A 1 78 ? -7.009 -6.001 -0.640 1.00 97.44 78 TRP A C 1
ATOM 620 O O . TRP A 1 78 ? -6.203 -6.038 -1.564 1.00 97.44 78 TRP A O 1
ATOM 630 N N . ASN A 1 79 ? -8.144 -5.308 -0.749 1.00 97.31 79 ASN A N 1
ATOM 631 C CA . ASN A 1 79 ? -8.410 -4.475 -1.915 1.00 97.31 79 ASN A CA 1
ATOM 632 C C . ASN A 1 79 ? -7.450 -3.285 -1.969 1.00 97.31 79 ASN A C 1
ATOM 634 O O . ASN A 1 79 ? -7.109 -2.676 -0.955 1.00 97.31 79 ASN A O 1
ATOM 638 N N . LEU A 1 80 ? -7.086 -2.894 -3.184 1.00 97.06 80 LEU A N 1
ATOM 639 C CA . LEU A 1 80 ? -6.517 -1.580 -3.431 1.00 97.06 80 LEU A CA 1
ATOM 640 C C . LEU A 1 80 ? -7.644 -0.548 -3.415 1.00 97.06 80 LEU A C 1
ATOM 642 O O . LEU A 1 80 ? -8.600 -0.652 -4.183 1.00 97.06 80 LEU A O 1
ATOM 646 N N . VAL A 1 81 ? -7.542 0.446 -2.543 1.00 97.62 81 VAL A N 1
ATOM 647 C CA . VAL A 1 81 ? -8.578 1.458 -2.334 1.00 97.62 81 VAL A CA 1
ATOM 648 C C . VAL A 1 81 ? -8.069 2.840 -2.693 1.00 97.62 81 VAL A C 1
ATOM 650 O O . VAL A 1 81 ? -6.921 3.180 -2.419 1.00 97.62 81 VAL A O 1
ATOM 653 N N . VAL A 1 82 ? -8.943 3.639 -3.301 1.00 97.06 82 VAL A N 1
ATOM 654 C CA . VAL A 1 82 ? -8.727 5.068 -3.526 1.00 97.06 82 VAL A CA 1
ATOM 655 C C . VAL A 1 82 ? -9.532 5.842 -2.498 1.00 97.06 82 VAL A C 1
ATOM 657 O O . VAL A 1 82 ? -10.737 5.619 -2.357 1.00 97.06 82 VAL A O 1
ATOM 660 N N . PHE A 1 83 ? -8.890 6.776 -1.810 1.00 96.56 83 PHE A N 1
ATOM 661 C CA . PHE A 1 83 ? -9.508 7.574 -0.755 1.00 96.56 83 PHE A CA 1
ATOM 662 C C . PHE A 1 83 ? -8.921 8.985 -0.726 1.00 96.56 83 PHE A C 1
ATOM 664 O O . PHE A 1 83 ? -7.877 9.253 -1.318 1.00 96.56 83 PHE A O 1
ATOM 671 N N . ARG A 1 84 ? -9.634 9.905 -0.075 1.00 96.19 84 ARG A N 1
ATOM 672 C CA . ARG A 1 84 ? -9.106 11.234 0.251 1.00 96.19 84 ARG A CA 1
ATOM 673 C C . ARG A 1 84 ? -8.150 11.127 1.427 1.00 96.19 84 ARG A C 1
ATOM 675 O O . ARG A 1 84 ? -8.540 10.540 2.437 1.00 96.19 84 ARG A O 1
ATOM 682 N N . HIS A 1 85 ? -6.964 11.714 1.314 1.00 94.56 85 HIS A N 1
ATOM 683 C CA . HIS A 1 85 ? -5.992 11.690 2.403 1.00 94.56 85 HIS A CA 1
ATOM 684 C C . HIS A 1 85 ? -6.630 12.237 3.700 1.00 94.56 85 HIS A C 1
ATOM 686 O O . HIS A 1 85 ? -7.364 13.231 3.623 1.00 94.56 85 HIS A O 1
ATOM 692 N N . PRO A 1 86 ? -6.440 11.592 4.869 1.00 92.94 86 PRO A N 1
ATOM 693 C CA . PRO A 1 86 ? -7.117 11.990 6.106 1.00 92.94 86 PRO A CA 1
ATOM 694 C C . PRO A 1 86 ? -6.823 13.430 6.533 1.00 92.94 86 PRO A C 1
ATOM 696 O O . PRO A 1 86 ? -7.756 14.139 6.900 1.00 92.94 86 PRO A O 1
ATOM 699 N N . ASN A 1 87 ? -5.569 13.875 6.402 1.00 89.88 87 ASN A N 1
ATOM 700 C CA . ASN A 1 87 ? -5.156 15.230 6.774 1.00 89.88 87 ASN A CA 1
ATOM 701 C C . ASN A 1 87 ? -5.431 16.285 5.678 1.00 89.88 87 ASN A C 1
ATOM 703 O O . ASN A 1 87 ? -5.767 17.431 5.955 1.00 89.88 87 ASN A O 1
ATOM 707 N N . ASP A 1 88 ? -5.357 15.897 4.401 1.00 91.12 88 ASP A N 1
ATOM 708 C CA . ASP A 1 88 ? -5.613 16.793 3.268 1.00 91.12 88 ASP A CA 1
ATOM 709 C C . ASP A 1 88 ? -6.599 16.164 2.286 1.00 91.12 88 ASP A C 1
ATOM 711 O O . ASP A 1 88 ? -6.241 15.503 1.306 1.00 91.12 88 ASP A O 1
ATOM 715 N N . SER A 1 89 ? -7.880 16.444 2.514 1.00 89.06 89 SER A N 1
ATOM 716 C CA . SER A 1 89 ? -8.961 15.895 1.698 1.00 89.06 89 SER A CA 1
ATOM 717 C C . SER A 1 89 ? -8.943 16.341 0.221 1.00 89.06 89 SER A C 1
ATOM 719 O O . SER A 1 89 ? -9.693 15.788 -0.598 1.00 89.06 89 SER A O 1
ATOM 721 N N . SER A 1 90 ? -8.104 17.315 -0.157 1.00 91.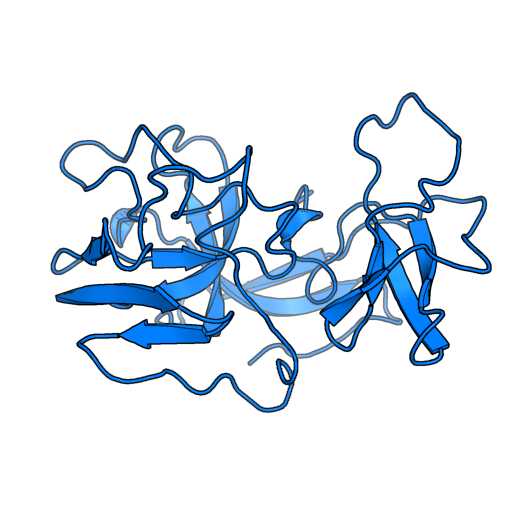12 90 SER A N 1
ATOM 722 C CA . SER A 1 90 ? -7.918 17.726 -1.553 1.00 91.12 90 SER A CA 1
ATOM 723 C C . SER A 1 90 ? -7.087 16.721 -2.360 1.00 91.12 90 SER A C 1
ATOM 725 O O . SER A 1 90 ? -7.215 16.657 -3.588 1.00 91.12 90 SER A O 1
ATOM 727 N N . THR A 1 91 ? -6.308 15.877 -1.680 1.00 91.19 91 THR A N 1
ATOM 728 C CA . THR A 1 91 ? -5.449 14.860 -2.292 1.00 91.19 91 THR A CA 1
ATOM 729 C C . THR A 1 91 ? -6.104 13.480 -2.283 1.00 91.19 91 THR A C 1
ATOM 731 O O . THR A 1 91 ? -6.970 13.171 -1.460 1.00 91.19 91 THR A O 1
ATOM 734 N N . LEU A 1 92 ? -5.733 12.650 -3.262 1.00 93.25 92 LEU A N 1
ATOM 735 C CA . LEU A 1 92 ? -6.189 11.268 -3.379 1.00 93.25 92 LEU A CA 1
ATOM 736 C C . LEU A 1 92 ? -4.998 10.325 -3.282 1.00 93.25 92 LEU A C 1
ATOM 738 O O . LEU A 1 92 ? -4.054 10.454 -4.064 1.00 93.25 92 LEU A O 1
ATOM 742 N N . ASP A 1 93 ? -5.129 9.333 -2.413 1.00 94.38 93 ASP A N 1
ATOM 743 C CA . ASP A 1 93 ? -4.158 8.264 -2.237 1.00 94.38 93 ASP A CA 1
ATOM 744 C C . ASP A 1 93 ? -4.711 6.929 -2.719 1.00 94.38 93 ASP A C 1
ATOM 746 O O . ASP A 1 93 ? -5.925 6.718 -2.808 1.00 94.38 93 ASP A O 1
ATOM 750 N N . VAL A 1 94 ? -3.786 6.021 -3.033 1.00 95.88 94 VAL A N 1
ATOM 751 C CA . VAL A 1 94 ? -4.079 4.617 -3.313 1.00 95.88 94 VAL A CA 1
ATOM 752 C C . VAL A 1 94 ? -3.227 3.766 -2.393 1.00 95.88 94 VAL A C 1
ATOM 754 O O . VAL A 1 94 ? -2.004 3.895 -2.415 1.00 95.88 94 VAL A O 1
ATOM 757 N N . LYS A 1 95 ? -3.872 2.916 -1.595 1.00 97.06 95 LYS A N 1
ATOM 758 C CA . LYS A 1 95 ? -3.223 1.997 -0.651 1.00 97.06 95 LYS A CA 1
ATOM 759 C C . LYS A 1 95 ? -3.960 0.668 -0.614 1.00 97.06 95 LYS A C 1
ATOM 761 O O . LYS A 1 95 ? -5.080 0.561 -1.117 1.00 97.06 95 LYS A O 1
ATOM 766 N N . ARG A 1 96 ? -3.342 -0.343 -0.016 1.00 97.88 96 ARG A N 1
ATOM 767 C CA . ARG A 1 96 ? -3.995 -1.611 0.281 1.00 97.88 96 ARG A CA 1
ATOM 768 C C . ARG A 1 96 ? -4.770 -1.507 1.580 1.00 97.88 96 ARG A C 1
ATOM 770 O O . ARG A 1 96 ? -4.227 -1.096 2.600 1.00 97.88 96 ARG A O 1
ATOM 777 N N . LEU A 1 97 ? -6.039 -1.891 1.540 1.00 98.38 97 LEU A N 1
ATOM 778 C CA . LEU A 1 97 ? -6.876 -1.972 2.722 1.00 98.38 97 LEU A CA 1
ATOM 779 C C . LEU A 1 97 ? -6.490 -3.200 3.544 1.00 98.38 97 LEU A C 1
ATOM 781 O O . LEU A 1 97 ? -6.644 -4.318 3.059 1.00 98.38 97 LEU A O 1
ATOM 785 N N . VAL A 1 98 ? -6.031 -3.009 4.779 1.00 98.31 98 VAL A N 1
ATOM 786 C CA . VAL A 1 98 ? -5.636 -4.128 5.647 1.00 98.31 98 VAL A CA 1
ATOM 787 C C . VAL A 1 98 ? -6.444 -4.216 6.928 1.00 98.31 98 VAL A C 1
ATOM 789 O O . VAL A 1 98 ? -6.644 -5.332 7.380 1.00 98.31 98 VAL A O 1
ATOM 792 N N . GLY A 1 99 ? -6.941 -3.106 7.482 1.00 98.38 99 GLY A N 1
ATOM 793 C CA . GLY A 1 99 ? -7.770 -3.089 8.691 1.00 98.38 99 GLY A CA 1
ATOM 794 C C . GLY A 1 99 ? -9.193 -2.635 8.411 1.00 98.38 99 GLY A C 1
ATOM 795 O O . GLY A 1 99 ? -9.398 -1.642 7.710 1.00 98.38 99 GLY A O 1
ATOM 796 N N . LEU A 1 100 ? -10.166 -3.371 8.942 1.00 98.62 100 LEU A N 1
ATOM 797 C CA . LEU A 1 100 ? -11.591 -3.096 8.793 1.00 98.62 100 LEU A CA 1
ATOM 798 C C . LEU A 1 100 ? -12.161 -2.409 10.046 1.00 98.62 100 LEU A C 1
ATOM 800 O O . LEU A 1 100 ? -11.536 -2.449 11.106 1.00 98.62 100 LEU A O 1
ATOM 804 N N . PRO A 1 101 ? -13.357 -1.803 9.952 1.00 98.56 101 PRO A N 1
ATOM 805 C CA . PRO A 1 101 ? -13.920 -1.065 11.072 1.00 98.56 101 PRO A CA 1
ATOM 806 C C . PRO A 1 101 ? -14.106 -1.912 12.333 1.00 98.56 101 PRO A C 1
ATOM 808 O O . PRO A 1 101 ? -14.577 -3.049 12.264 1.00 98.56 101 PRO A O 1
ATOM 811 N N . GLY A 1 102 ? -13.758 -1.332 13.482 1.00 98.38 102 GLY A N 1
ATOM 812 C CA . GLY A 1 102 ? -13.814 -1.978 14.796 1.00 98.38 102 GLY A CA 1
ATOM 813 C C . GLY A 1 102 ? -12.660 -2.937 15.106 1.00 98.38 102 GLY A C 1
ATOM 814 O O . GLY A 1 102 ? -12.669 -3.558 16.168 1.00 98.38 102 GLY A O 1
ATOM 815 N N . GLU A 1 103 ? -11.687 -3.106 14.207 1.00 98.62 103 GLU A N 1
ATOM 816 C CA . GLU A 1 103 ? -10.548 -3.994 14.441 1.00 98.62 103 GLU A CA 1
ATOM 817 C C . GLU A 1 103 ? -9.393 -3.299 15.159 1.00 98.62 103 GLU A C 1
ATOM 819 O O . GLU A 1 103 ? -9.133 -2.113 14.978 1.00 98.62 103 GLU A O 1
ATOM 824 N N . THR A 1 104 ? -8.645 -4.076 15.934 1.00 98.62 104 THR A N 1
ATOM 825 C CA . THR A 1 104 ? -7.317 -3.692 16.410 1.00 98.62 104 THR A CA 1
ATOM 826 C C . THR A 1 104 ? -6.264 -4.305 15.505 1.00 98.62 104 THR A C 1
ATOM 828 O O . THR A 1 104 ? -6.178 -5.531 15.409 1.00 98.62 104 THR A O 1
ATOM 831 N N . ILE A 1 105 ? -5.476 -3.457 14.852 1.00 98.50 105 ILE A N 1
ATOM 832 C CA . ILE A 1 105 ? -4.434 -3.850 13.907 1.00 98.50 105 ILE A CA 1
ATOM 833 C C . ILE A 1 105 ? -3.063 -3.679 14.544 1.00 98.50 105 ILE A C 1
ATOM 835 O O . ILE A 1 105 ? -2.762 -2.628 15.110 1.00 98.50 105 ILE A O 1
ATOM 839 N N . HIS A 1 106 ? -2.219 -4.692 14.402 1.00 96.44 106 HIS A N 1
ATOM 840 C CA . HIS A 1 106 ? -0.781 -4.545 14.585 1.00 96.44 106 HIS A CA 1
ATOM 841 C C . HIS A 1 106 ? -0.026 -5.341 13.524 1.00 96.44 106 HIS A C 1
ATOM 843 O O . HIS A 1 106 ? -0.607 -6.129 12.777 1.00 96.44 106 HIS A O 1
ATOM 849 N N . ILE A 1 107 ? 1.264 -5.082 13.423 1.00 95.94 107 ILE A N 1
ATOM 850 C CA . ILE A 1 107 ? 2.186 -5.677 12.479 1.00 95.94 107 ILE A CA 1
ATOM 851 C C . ILE A 1 107 ? 3.360 -6.182 13.305 1.00 95.94 107 ILE A C 1
ATOM 853 O O . ILE A 1 107 ? 3.942 -5.422 14.076 1.00 95.94 107 ILE A O 1
ATOM 857 N N . GLU A 1 108 ? 3.686 -7.453 13.142 1.00 93.56 108 GLU A N 1
ATOM 858 C CA . GLU A 1 108 ? 4.747 -8.150 13.866 1.00 93.56 108 GLU A CA 1
ATOM 859 C C . GLU A 1 108 ? 5.390 -9.142 12.896 1.00 93.56 108 GLU A C 1
ATOM 861 O O . GLU A 1 108 ? 4.680 -9.782 12.114 1.00 93.56 108 GLU A O 1
ATOM 866 N N . ASP A 1 109 ? 6.724 -9.216 12.885 1.00 92.81 109 ASP A N 1
ATOM 867 C CA . ASP A 1 109 ? 7.501 -10.106 12.009 1.00 92.81 109 ASP A CA 1
ATOM 868 C C . ASP A 1 109 ? 7.101 -10.041 10.522 1.00 92.81 109 ASP A C 1
ATOM 870 O O . ASP A 1 109 ? 6.968 -11.049 9.826 1.00 92.81 109 ASP A O 1
ATOM 874 N N . GLY A 1 110 ? 6.854 -8.831 10.013 1.00 93.38 110 GLY A N 1
ATOM 875 C CA . GLY A 1 110 ? 6.463 -8.634 8.616 1.00 93.38 110 GLY A CA 1
ATOM 876 C C . GLY A 1 110 ? 4.983 -8.909 8.324 1.00 93.38 110 GLY A C 1
ATOM 877 O O . GLY A 1 110 ? 4.528 -8.650 7.206 1.00 93.38 110 GLY A O 1
ATOM 878 N N . LYS A 1 111 ? 4.214 -9.429 9.288 1.00 96.88 111 LYS A N 1
ATOM 879 C CA . LYS A 1 111 ? 2.834 -9.901 9.100 1.00 96.88 111 LYS A CA 1
ATOM 880 C C . LYS A 1 111 ? 1.828 -8.991 9.780 1.00 96.88 111 LYS A C 1
ATOM 882 O O . LYS A 1 111 ? 2.105 -8.394 10.811 1.00 96.88 111 LYS A O 1
ATOM 887 N N . VAL A 1 112 ? 0.636 -8.889 9.193 1.00 97.88 112 VAL A N 1
ATOM 888 C CA . VAL A 1 112 ? -0.464 -8.087 9.746 1.00 97.88 112 VAL A CA 1
ATOM 889 C C . VAL A 1 112 ? -1.354 -8.973 10.604 1.00 97.88 112 VAL A C 1
ATOM 891 O O . VAL A 1 112 ? -1.750 -10.060 10.190 1.00 97.88 112 VAL A O 1
ATOM 894 N N . TRP A 1 113 ? -1.738 -8.465 11.761 1.00 98.38 113 TRP A N 1
ATOM 895 C CA . TRP A 1 113 ? -2.629 -9.107 12.708 1.00 98.38 113 TRP A CA 1
ATOM 896 C C . TRP A 1 113 ? -3.860 -8.234 12.923 1.00 98.38 113 TRP A C 1
ATOM 898 O O . TRP A 1 113 ? -3.747 -7.019 13.087 1.00 98.38 113 TRP A O 1
ATOM 908 N N . ALA A 1 114 ? -5.040 -8.850 12.956 1.00 98.50 114 ALA A N 1
ATOM 909 C CA . ALA A 1 114 ? -6.284 -8.189 13.334 1.00 98.50 114 ALA A CA 1
ATOM 910 C C . ALA A 1 114 ? -6.926 -8.928 14.506 1.00 98.50 114 ALA A C 1
ATOM 912 O O . ALA A 1 114 ? -7.150 -10.137 14.437 1.00 98.50 114 ALA A O 1
ATOM 913 N N . ASN A 1 115 ? -7.227 -8.202 15.584 1.00 98.12 115 ASN A N 1
ATOM 914 C CA . ASN A 1 115 ? -7.855 -8.745 16.793 1.00 98.12 115 ASN A CA 1
ATOM 915 C C . ASN A 1 115 ? -7.130 -9.994 17.341 1.00 98.12 115 ASN A C 1
ATOM 917 O O . ASN A 1 115 ? -7.765 -10.967 17.741 1.00 98.12 115 ASN A O 1
ATOM 921 N N . GLY A 1 116 ? -5.792 -9.986 17.309 1.00 97.12 116 GLY A N 1
ATOM 922 C CA . GLY A 1 116 ? -4.956 -11.092 17.792 1.00 97.12 116 GLY A CA 1
ATOM 92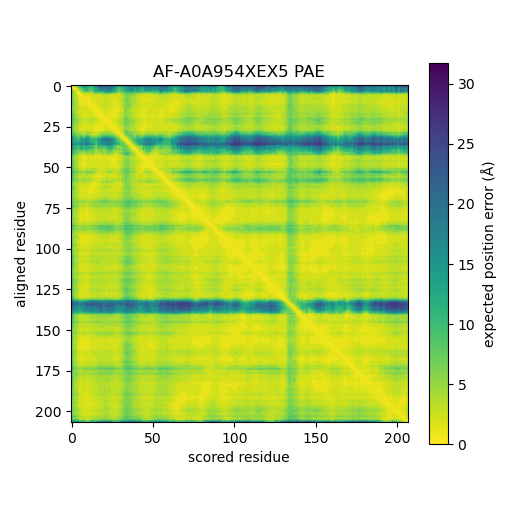3 C C . GLY A 1 116 ? -4.847 -12.292 16.844 1.00 97.12 116 GLY A C 1
ATOM 924 O O . GLY A 1 116 ? -4.283 -13.312 17.226 1.00 97.12 116 GLY A O 1
ATOM 925 N N . LYS A 1 117 ? -5.361 -12.196 15.612 1.00 98.19 117 LYS A N 1
ATOM 926 C CA . LYS A 1 117 ? -5.226 -13.236 14.587 1.00 98.19 117 LYS A CA 1
ATOM 927 C C . LYS A 1 117 ? -4.386 -12.742 13.412 1.00 98.19 117 LYS A C 1
ATOM 929 O O . LYS A 1 117 ? -4.711 -11.713 12.822 1.00 98.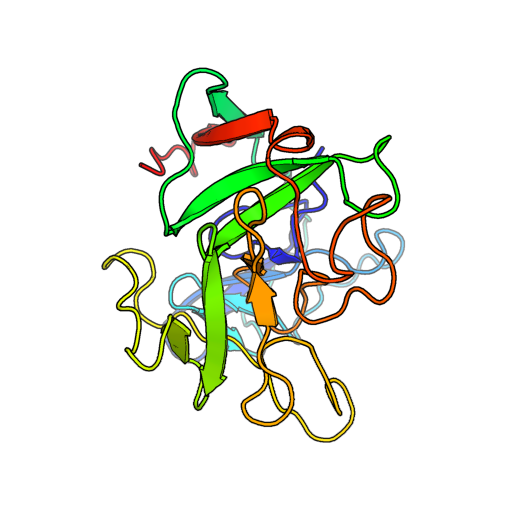19 117 LYS A O 1
ATOM 934 N N . GLN A 1 118 ? -3.370 -13.519 13.035 1.00 98.00 118 GLN A N 1
ATOM 935 C CA . GLN A 1 118 ? -2.587 -13.278 11.827 1.00 98.00 118 GLN A CA 1
ATOM 936 C C . GLN A 1 118 ? -3.494 -13.326 10.592 1.00 98.00 118 GLN A C 1
ATOM 938 O O . GLN A 1 118 ? -4.330 -14.224 10.434 1.00 98.00 118 GLN A O 1
ATOM 943 N N . LEU A 1 119 ? -3.350 -12.326 9.730 1.00 97.81 119 LEU A N 1
ATOM 944 C CA . LEU A 1 119 ? -4.063 -12.229 8.471 1.00 97.81 119 LEU A CA 1
ATOM 945 C C . LEU A 1 119 ? -3.232 -12.860 7.359 1.00 97.81 119 LEU A C 1
ATOM 947 O O . LEU A 1 119 ? -2.101 -12.452 7.114 1.00 97.81 119 LEU A O 1
ATOM 951 N N . GLU A 1 120 ? -3.845 -13.787 6.632 1.00 96.31 120 GLU A N 1
ATOM 952 C CA . GLU A 1 120 ? -3.241 -14.368 5.437 1.00 96.31 120 GLU A CA 1
ATOM 953 C C . GLU A 1 120 ? -3.574 -13.498 4.216 1.00 96.31 120 GLU A C 1
ATOM 955 O O . GLU A 1 120 ? -4.763 -13.269 3.929 1.00 96.31 120 GLU A O 1
ATOM 960 N N . PRO A 1 121 ? -2.562 -12.969 3.508 1.00 95.75 121 PRO A N 1
ATOM 961 C CA . PRO A 1 121 ? -2.789 -12.288 2.250 1.00 95.75 121 PRO A CA 1
ATOM 962 C C . PRO A 1 121 ? -3.167 -13.303 1.152 1.00 95.75 121 PRO A C 1
ATOM 964 O O . PRO A 1 121 ? -2.819 -14.481 1.233 1.00 95.75 121 PRO A O 1
ATOM 967 N N . PRO A 1 122 ? -3.907 -12.885 0.111 1.00 95.44 122 PRO A N 1
ATOM 968 C CA . PRO A 1 122 ? -4.175 -13.734 -1.049 1.00 95.44 122 PRO A CA 1
ATOM 969 C C . PRO A 1 122 ? -2.878 -14.121 -1.780 1.00 95.44 122 PRO A C 1
ATOM 971 O O . PRO A 1 122 ? -1.922 -13.356 -1.779 1.00 95.44 122 PRO A O 1
ATOM 974 N N . GLU A 1 123 ? -2.889 -15.257 -2.487 1.00 94.25 123 GLU A N 1
ATOM 975 C CA . GLU A 1 123 ? -1.717 -15.864 -3.158 1.00 94.25 123 GLU A CA 1
ATOM 976 C C . GLU A 1 123 ? -0.916 -14.892 -4.042 1.00 94.25 123 GLU A C 1
ATOM 978 O O . GLU A 1 123 ? 0.307 -14.928 -4.073 1.00 94.25 123 GLU A O 1
ATOM 983 N N . HIS A 1 124 ? -1.582 -13.961 -4.729 1.00 91.88 124 HIS A N 1
ATOM 984 C CA . HIS A 1 124 ? -0.908 -12.972 -5.581 1.00 91.88 124 HIS A CA 1
ATOM 985 C C . HIS A 1 124 ? -0.100 -11.909 -4.809 1.00 91.88 124 HIS A C 1
ATOM 987 O O . HIS A 1 124 ? 0.545 -11.066 -5.432 1.00 91.88 124 HIS A O 1
ATOM 993 N N . LEU A 1 125 ? -0.194 -11.901 -3.480 1.00 95.06 125 LEU A N 1
ATOM 994 C CA . LEU A 1 125 ? 0.590 -11.081 -2.558 1.00 95.06 125 LEU A CA 1
ATOM 995 C C . LEU A 1 125 ? 1.512 -11.946 -1.693 1.00 95.06 125 LEU A C 1
ATOM 997 O O . LEU A 1 125 ? 1.969 -11.485 -0.649 1.00 95.06 125 LEU A O 1
ATOM 1001 N N . ASP A 1 126 ? 1.757 -13.198 -2.079 1.00 94.00 126 ASP A N 1
ATOM 1002 C CA . ASP A 1 126 ? 2.726 -14.029 -1.377 1.00 94.00 126 ASP A CA 1
ATOM 1003 C C . ASP A 1 126 ? 4.104 -13.345 -1.343 1.00 94.00 126 ASP A C 1
ATOM 1005 O O . ASP A 1 126 ? 4.518 -12.676 -2.294 1.00 94.00 126 ASP A O 1
ATOM 1009 N N . GLY A 1 127 ? 4.782 -13.457 -0.203 1.00 93.81 127 GLY A N 1
ATOM 1010 C CA . GLY A 1 127 ? 6.031 -12.746 0.080 1.00 93.81 127 GLY A CA 1
ATOM 1011 C C . GLY A 1 127 ? 5.886 -11.276 0.495 1.00 93.81 127 GLY A C 1
ATOM 1012 O O . GLY A 1 127 ? 6.893 -10.659 0.831 1.00 93.81 127 GLY A O 1
ATOM 1013 N N . ILE A 1 128 ? 4.678 -10.693 0.519 1.00 96.25 128 ILE A N 1
ATOM 1014 C CA . ILE A 1 128 ? 4.505 -9.324 1.025 1.00 96.25 128 ILE A CA 1
ATOM 1015 C C . ILE A 1 128 ? 4.858 -9.238 2.518 1.00 96.25 128 ILE A C 1
ATOM 1017 O O . ILE A 1 128 ? 4.417 -10.057 3.333 1.00 96.25 128 ILE A O 1
ATOM 1021 N N . GLU A 1 129 ? 5.632 -8.214 2.875 1.00 95.25 129 GLU A N 1
ATOM 1022 C CA . GLU A 1 129 ? 6.037 -7.936 4.252 1.00 95.25 129 GLU A CA 1
ATOM 1023 C C . GLU A 1 129 ? 5.867 -6.455 4.593 1.00 95.25 129 GLU A C 1
ATOM 1025 O O . GLU A 1 129 ? 6.235 -5.558 3.825 1.00 95.25 129 GLU A O 1
ATOM 1030 N N . TYR A 1 130 ? 5.317 -6.195 5.778 1.00 94.81 130 TYR A N 1
ATOM 1031 C CA . TYR A 1 130 ? 5.116 -4.853 6.308 1.00 94.81 130 TYR A CA 1
ATOM 1032 C C . TYR A 1 130 ? 5.991 -4.617 7.531 1.00 94.81 130 TYR A C 1
ATOM 1034 O O . TYR A 1 130 ? 6.072 -5.445 8.426 1.00 94.81 130 TYR A O 1
ATOM 1042 N N . LEU A 1 131 ? 6.627 -3.453 7.585 1.00 90.94 131 LEU A N 1
ATOM 1043 C CA . LEU A 1 131 ? 7.543 -3.094 8.661 1.00 90.94 131 LEU A CA 1
ATOM 1044 C C . LEU A 1 131 ? 6.812 -2.190 9.651 1.00 90.94 131 LEU A C 1
ATOM 1046 O O . LEU A 1 131 ? 6.222 -1.187 9.247 1.00 90.94 131 LEU A O 1
ATOM 1050 N N . SER A 1 132 ? 6.853 -2.537 10.927 1.00 85.50 132 SER A N 1
ATOM 1051 C CA . SER A 1 132 ? 6.386 -1.707 12.050 1.00 85.50 132 SER A CA 1
ATOM 1052 C C . SER A 1 132 ? 7.519 -1.308 12.986 1.00 85.50 132 SER A C 1
ATOM 1054 O O . SER A 1 132 ? 7.379 -0.367 13.761 1.00 85.50 132 SER A O 1
ATOM 1056 N N . GLU A 1 133 ? 8.657 -1.989 12.876 1.00 69.19 133 GLU A N 1
ATOM 1057 C CA . GLU A 1 133 ? 9.833 -1.779 13.700 1.00 69.19 133 GLU A CA 1
ATOM 1058 C C . GLU A 1 133 ? 11.059 -1.756 12.788 1.00 69.19 133 GLU A C 1
ATOM 1060 O O . GLU A 1 133 ? 11.361 -2.713 12.077 1.00 69.19 133 GLU A O 1
ATOM 1065 N N . SER A 1 134 ? 11.770 -0.631 12.758 1.00 55.91 134 SER A N 1
ATOM 1066 C CA . SER A 1 134 ? 13.130 -0.604 12.229 1.00 55.91 134 SER A CA 1
ATOM 1067 C C . SER A 1 134 ? 13.935 0.445 12.977 1.00 55.91 134 SER A C 1
ATOM 1069 O O . SER A 1 134 ? 13.491 1.582 13.169 1.00 55.91 134 SER A O 1
ATOM 1071 N N . SER A 1 135 ? 15.141 0.052 13.388 1.00 46.94 135 SER A N 1
ATOM 1072 C CA . SER A 1 135 ? 16.099 0.911 14.075 1.00 46.94 135 SER A CA 1
ATOM 1073 C C . SER A 1 135 ? 16.369 2.168 13.241 1.00 46.94 135 SER A C 1
ATOM 1075 O O . SER A 1 135 ? 17.066 2.106 12.226 1.00 46.94 135 SER A O 1
ATOM 1077 N N . GLY A 1 136 ? 15.788 3.295 13.660 1.00 50.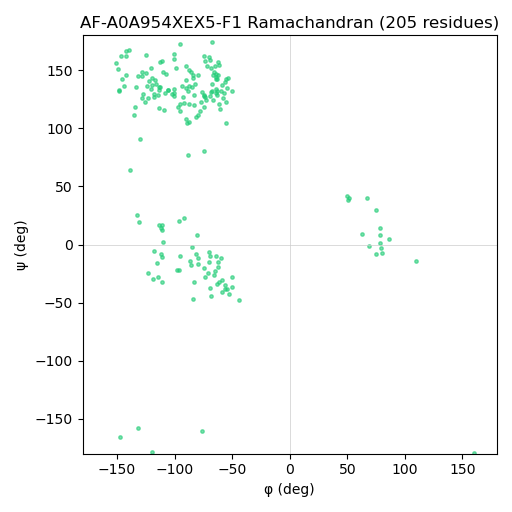59 136 GLY A N 1
ATOM 1078 C CA . GLY A 1 136 ? 16.061 4.635 13.134 1.00 50.59 136 GLY A CA 1
ATOM 1079 C C . GLY A 1 136 ? 14.962 5.297 12.293 1.00 50.59 136 GLY A C 1
ATOM 1080 O O . GLY A 1 136 ? 15.056 6.504 12.098 1.00 50.59 136 GLY A O 1
ATOM 1081 N N . TRP A 1 137 ? 13.933 4.573 11.828 1.00 53.56 137 TRP A N 1
ATOM 1082 C CA . TRP A 1 137 ? 12.903 5.147 10.934 1.00 53.56 137 TRP A CA 1
ATOM 1083 C C . TRP A 1 137 ? 11.462 5.036 11.448 1.00 53.56 137 TRP A C 1
ATOM 1085 O O . TRP A 1 137 ? 10.629 5.850 11.058 1.00 53.56 137 TRP A O 1
ATOM 1095 N N . PHE A 1 138 ? 11.164 4.063 12.317 1.00 59.53 138 PHE A N 1
ATOM 1096 C CA . PHE A 1 138 ? 9.786 3.724 12.707 1.00 59.53 138 PHE A CA 1
ATOM 1097 C C . PHE A 1 138 ? 9.577 3.576 14.222 1.00 59.53 138 PHE A C 1
ATOM 1099 O O . PHE A 1 138 ? 8.667 2.864 14.645 1.00 59.53 138 PHE A O 1
ATOM 1106 N N . ASP A 1 139 ? 10.401 4.228 15.047 1.00 60.25 139 ASP A N 1
ATOM 1107 C CA . ASP A 1 139 ? 10.196 4.198 16.500 1.00 60.25 139 ASP A CA 1
ATOM 1108 C C . ASP A 1 139 ? 8.820 4.799 16.847 1.00 60.25 139 ASP A C 1
ATOM 1110 O O . ASP A 1 139 ? 8.528 5.954 16.527 1.00 60.25 139 ASP A O 1
ATOM 1114 N N . GLY A 1 140 ? 7.938 3.978 17.422 1.00 67.75 140 GLY A N 1
ATOM 1115 C CA . GLY A 1 140 ? 6.580 4.370 17.796 1.00 67.75 140 GLY A CA 1
ATOM 1116 C C . GLY A 1 140 ? 5.565 4.523 16.654 1.00 67.75 140 GLY A C 1
ATOM 1117 O O . GLY A 1 140 ? 4.638 5.321 16.806 1.00 67.75 140 GLY A O 1
ATOM 1118 N N . THR A 1 141 ? 5.675 3.800 15.530 1.00 88.00 141 THR A N 1
ATOM 1119 C CA . THR A 1 141 ? 4.619 3.821 14.488 1.00 88.00 141 THR A CA 1
ATOM 1120 C C . THR A 1 141 ? 3.287 3.233 14.948 1.00 88.00 141 THR A C 1
ATOM 1122 O O . THR A 1 141 ? 3.225 2.380 15.830 1.00 88.00 141 THR A O 1
ATOM 1125 N N . TRP A 1 142 ? 2.189 3.678 14.335 1.00 93.62 142 TRP A N 1
ATOM 1126 C CA . TRP A 1 142 ? 0.883 3.062 14.552 1.00 93.62 142 TRP A CA 1
ATOM 1127 C C . TRP A 1 142 ? 0.834 1.651 13.974 1.00 93.62 142 TRP A C 1
ATOM 1129 O O . TRP A 1 142 ? 1.275 1.406 12.852 1.00 93.62 142 TRP A O 1
ATOM 1139 N N . GLY A 1 143 ? 0.225 0.737 14.720 1.00 93.25 143 GLY A N 1
ATOM 1140 C CA . GLY A 1 143 ? 0.175 -0.667 14.346 1.00 93.25 143 GLY A CA 1
ATOM 1141 C C . GLY A 1 143 ? 1.470 -1.417 14.649 1.00 93.25 143 GLY A C 1
ATOM 1142 O O . GLY A 1 143 ? 1.617 -2.523 14.152 1.00 93.25 143 GLY A O 1
ATOM 1143 N N . SER A 1 144 ? 2.399 -0.879 15.444 1.00 93.62 144 SER A N 1
ATOM 1144 C CA . SER A 1 144 ? 3.424 -1.717 16.080 1.00 93.62 144 SER A CA 1
ATOM 1145 C C . SER A 1 144 ? 2.819 -2.529 17.239 1.00 93.62 144 SER A C 1
ATOM 1147 O O . SER A 1 144 ? 1.736 -2.173 17.724 1.00 93.62 144 SER A O 1
ATOM 1149 N N . PRO A 1 145 ? 3.479 -3.604 17.708 1.00 91.00 145 PRO A N 1
ATOM 1150 C CA . PRO A 1 145 ? 3.043 -4.362 18.884 1.00 91.00 145 PRO A CA 1
ATOM 1151 C C . PRO A 1 145 ? 2.860 -3.477 20.127 1.00 91.00 145 PRO A C 1
ATOM 1153 O O . PRO A 1 145 ? 1.875 -3.622 20.850 1.00 91.00 145 PRO A O 1
ATOM 1156 N N . ASP A 1 146 ? 3.746 -2.495 20.317 1.00 90.75 146 ASP A N 1
ATOM 1157 C CA . ASP A 1 146 ? 3.698 -1.545 21.438 1.00 90.75 146 ASP A CA 1
ATOM 1158 C C . ASP A 1 146 ? 2.682 -0.403 21.246 1.00 90.75 146 ASP A C 1
ATOM 1160 O O . ASP A 1 146 ? 2.306 0.279 22.203 1.00 90.75 146 ASP A O 1
ATOM 1164 N N . ARG A 1 147 ? 2.219 -0.173 20.011 1.00 93.00 147 ARG A N 1
ATOM 1165 C CA . ARG A 1 147 ? 1.273 0.897 19.661 1.00 93.00 147 ARG A CA 1
ATOM 1166 C C . ARG A 1 147 ? 0.217 0.402 18.658 1.00 93.00 147 ARG A C 1
ATOM 1168 O O . ARG A 1 147 ? 0.146 0.908 17.531 1.00 93.00 147 ARG A O 1
ATOM 1175 N N . PRO A 1 148 ? -0.640 -0.561 19.044 1.00 95.56 148 PRO A N 1
ATOM 1176 C CA . PRO A 1 148 ? -1.643 -1.124 18.149 1.00 95.56 148 PRO A CA 1
ATOM 1177 C C . PRO A 1 148 ? -2.669 -0.068 17.715 1.00 95.56 148 PRO A C 1
ATOM 1179 O O . PRO A 1 148 ? -3.063 0.814 18.481 1.00 95.56 148 PRO A O 1
ATOM 1182 N N . ALA A 1 149 ? -3.128 -0.169 16.471 1.00 97.31 149 ALA A N 1
ATOM 1183 C CA . ALA A 1 149 ? -4.111 0.733 15.887 1.00 97.31 149 ALA A CA 1
ATOM 1184 C C . ALA A 1 149 ? -5.532 0.212 16.140 1.00 97.31 149 ALA A C 1
ATOM 1186 O O . ALA A 1 149 ? -5.975 -0.737 15.495 1.00 97.31 149 ALA A O 1
ATOM 1187 N N . VAL A 1 150 ? -6.251 0.829 17.081 1.00 98.31 150 VAL A N 1
ATOM 1188 C CA . VAL A 1 150 ? -7.644 0.482 17.411 1.00 98.31 150 VAL A CA 1
ATOM 1189 C C . VAL A 1 150 ? -8.597 1.312 16.550 1.00 98.31 150 VAL A C 1
ATOM 1191 O O . VAL A 1 150 ? -8.728 2.516 16.756 1.00 98.31 150 VAL A O 1
ATOM 1194 N N . LEU A 1 151 ? -9.253 0.677 15.579 1.00 98.56 151 LEU A N 1
ATOM 1195 C CA . LEU A 1 151 ? -10.136 1.345 14.622 1.00 98.56 151 LEU A CA 1
ATOM 1196 C C . LEU A 1 151 ? -11.541 1.567 15.190 1.00 98.56 151 LEU A C 1
ATOM 1198 O O . LEU A 1 151 ? -12.146 0.672 15.784 1.00 98.56 151 LEU A O 1
ATOM 1202 N N . GLY A 1 152 ? -12.099 2.745 14.922 1.00 98.38 152 GLY A N 1
ATOM 1203 C CA . GLY A 1 152 ? -13.514 3.047 15.108 1.00 98.38 152 GLY A CA 1
ATOM 1204 C C . GLY A 1 152 ? -14.440 2.276 14.156 1.00 98.38 152 GLY A C 1
ATOM 1205 O O . GLY A 1 152 ? -14.010 1.574 13.238 1.00 98.38 152 GLY A O 1
ATOM 1206 N N . ALA A 1 153 ? -15.752 2.425 14.365 1.00 98.06 153 ALA A N 1
ATOM 1207 C CA . ALA A 1 153 ? -16.793 1.701 13.624 1.00 98.06 153 ALA A CA 1
ATOM 1208 C C . ALA A 1 153 ? -16.930 2.103 12.141 1.00 98.06 153 ALA A C 1
ATOM 1210 O O . ALA A 1 153 ? -17.615 1.417 11.381 1.00 98.06 153 ALA A O 1
ATOM 1211 N N . ASP A 1 154 ? -16.271 3.179 11.720 1.00 97.88 154 ASP A N 1
ATOM 1212 C CA . ASP A 1 154 ? -16.231 3.675 10.345 1.00 97.88 154 ASP A CA 1
ATOM 1213 C C . ASP A 1 154 ? -14.801 3.969 9.860 1.00 97.88 154 ASP A C 1
ATOM 1215 O O . ASP A 1 154 ? -14.608 4.680 8.875 1.00 97.88 154 ASP A O 1
ATOM 1219 N N . GLU A 1 155 ? -13.796 3.402 10.523 1.00 98.56 155 GLU A N 1
ATOM 1220 C CA . GLU A 1 155 ? -12.385 3.641 10.236 1.00 98.56 155 GLU A CA 1
ATOM 1221 C C . GLU A 1 155 ? -11.719 2.437 9.571 1.00 98.56 155 GLU A C 1
ATOM 1223 O O . GLU A 1 155 ? -12.028 1.280 9.853 1.00 98.56 155 GLU A O 1
ATOM 1228 N N . TYR A 1 156 ? -10.767 2.720 8.689 1.00 98.69 156 TYR A N 1
ATOM 1229 C CA . TYR A 1 156 ? -9.981 1.721 7.978 1.00 98.69 156 TYR A CA 1
ATOM 1230 C C . TYR A 1 156 ? -8.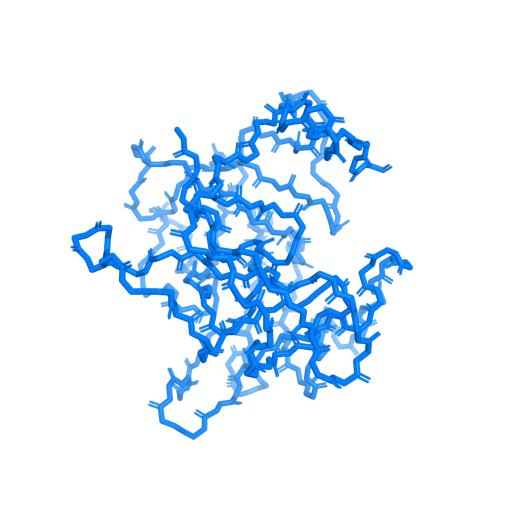485 1.967 8.187 1.00 98.69 156 TYR A C 1
ATOM 1232 O O . TYR A 1 156 ? -8.047 3.116 8.263 1.00 98.69 156 TYR A O 1
ATOM 1240 N N . PHE A 1 157 ? -7.695 0.892 8.210 1.00 98.56 157 PHE A N 1
ATOM 1241 C CA . PHE A 1 157 ? -6.229 0.958 8.239 1.00 98.56 157 PHE A CA 1
ATOM 1242 C C . PHE A 1 157 ? -5.670 0.511 6.891 1.00 98.56 157 PHE A C 1
ATOM 1244 O O . PHE A 1 157 ? -6.065 -0.540 6.369 1.00 98.56 157 PHE A O 1
ATOM 1251 N N . VAL A 1 158 ? -4.766 1.297 6.309 1.00 98.38 158 VAL A N 1
ATOM 1252 C CA . VAL A 1 158 ? -4.252 1.058 4.958 1.00 98.38 158 VAL A CA 1
ATOM 1253 C C . VAL A 1 158 ? -2.727 1.054 4.927 1.00 98.38 158 VAL A C 1
ATOM 1255 O O . VAL A 1 158 ? -2.080 1.821 5.633 1.00 98.38 158 VAL A O 1
ATOM 1258 N N . LEU A 1 159 ? -2.152 0.209 4.075 1.00 97.56 159 LEU A N 1
ATOM 1259 C CA . LEU A 1 159 ? -0.708 0.037 3.928 1.00 97.56 159 LEU A CA 1
ATOM 1260 C C . LEU A 1 159 ? -0.282 0.150 2.468 1.00 97.56 159 LEU A C 1
ATOM 1262 O O . LEU A 1 159 ? -1.035 -0.189 1.554 1.00 97.56 159 LEU A O 1
ATOM 1266 N N . GLY A 1 160 ? 0.930 0.647 2.238 1.00 95.81 160 GLY A N 1
ATOM 1267 C CA . GLY A 1 160 ? 1.568 0.558 0.930 1.00 95.81 160 GLY A CA 1
ATOM 1268 C C . GLY A 1 160 ? 2.334 -0.744 0.773 1.00 95.81 160 GLY A C 1
ATOM 1269 O O . GLY A 1 160 ? 3.060 -1.149 1.676 1.00 95.81 160 GLY A O 1
ATOM 1270 N N . ASP A 1 161 ? 2.187 -1.373 -0.387 1.00 95.94 161 ASP A N 1
ATOM 1271 C CA . ASP A 1 161 ? 2.847 -2.637 -0.724 1.00 95.94 161 ASP A CA 1
ATOM 1272 C C . ASP A 1 161 ? 4.374 -2.535 -0.710 1.00 95.94 161 ASP A C 1
ATOM 1274 O O . ASP A 1 161 ? 5.054 -3.482 -0.324 1.00 95.94 161 ASP A O 1
ATOM 1278 N N . PHE A 1 162 ? 4.919 -1.367 -1.058 1.00 93.69 162 PHE A N 1
ATOM 1279 C CA . PHE A 1 162 ? 6.327 -1.079 -0.843 1.00 93.69 162 PHE A CA 1
ATOM 1280 C C . PHE A 1 162 ? 6.511 -0.474 0.549 1.00 93.69 162 PHE A C 1
ATOM 1282 O O . PHE A 1 162 ? 6.689 0.737 0.703 1.00 93.69 162 PHE A O 1
ATOM 1289 N N . SER A 1 163 ? 6.470 -1.341 1.561 1.00 92.56 163 SER A N 1
ATOM 1290 C CA . SER A 1 163 ? 6.480 -0.984 2.983 1.00 92.56 163 SER A CA 1
ATOM 1291 C C . SER A 1 163 ? 7.511 0.098 3.351 1.00 92.56 163 SER A C 1
ATOM 1293 O O . SER A 1 163 ? 7.136 1.091 3.976 1.00 92.56 163 SER A O 1
ATOM 1295 N N . LEU A 1 164 ? 8.765 -0.042 2.896 1.00 87.94 164 LEU A N 1
ATOM 1296 C CA . LEU A 1 164 ? 9.874 0.896 3.153 1.00 87.94 164 LEU A CA 1
ATOM 1297 C C . LEU A 1 164 ? 9.696 2.287 2.534 1.00 87.94 164 LEU A C 1
ATOM 1299 O O . LEU A 1 164 ? 10.284 3.252 3.011 1.00 87.94 164 LEU A O 1
ATOM 1303 N N . ARG A 1 165 ? 8.925 2.399 1.448 1.00 87.38 165 ARG A N 1
ATOM 1304 C CA . ARG A 1 165 ? 8.726 3.652 0.701 1.00 87.38 165 ARG A CA 1
ATOM 1305 C C . ARG A 1 165 ? 7.312 4.198 0.844 1.00 87.38 165 ARG A C 1
ATOM 1307 O O . ARG A 1 165 ? 6.884 5.035 0.048 1.00 87.38 165 ARG A O 1
ATOM 1314 N N . SER A 1 166 ? 6.566 3.720 1.835 1.00 90.44 166 SER A N 1
ATOM 1315 C CA . SER A 1 166 ? 5.170 4.082 2.015 1.00 90.44 166 SER A CA 1
ATOM 1316 C C . SER A 1 166 ? 4.956 4.979 3.224 1.00 90.44 166 SER A C 1
ATOM 1318 O O . SER A 1 166 ? 5.101 4.552 4.361 1.00 90.44 166 SER A O 1
ATOM 1320 N N . ASN A 1 167 ? 4.511 6.208 2.958 1.00 90.81 167 ASN A N 1
ATOM 1321 C CA . ASN A 1 167 ? 3.780 7.003 3.936 1.00 90.81 167 ASN A CA 1
ATOM 1322 C C . ASN A 1 167 ? 2.312 6.551 3.917 1.00 90.81 167 ASN A C 1
ATOM 1324 O O . ASN A 1 167 ? 1.617 6.716 2.909 1.00 90.81 167 ASN A O 1
ATOM 1328 N N . ASP A 1 168 ? 1.882 5.885 4.980 1.00 94.38 168 ASP A N 1
ATOM 1329 C CA . ASP A 1 168 ? 0.550 5.300 5.144 1.00 94.38 168 ASP A CA 1
ATOM 1330 C C . ASP A 1 168 ? 0.115 5.348 6.616 1.00 94.38 168 ASP A C 1
ATOM 1332 O O . ASP A 1 168 ? 0.725 6.071 7.410 1.00 94.38 168 ASP A O 1
ATOM 1336 N N . SER A 1 169 ? -0.929 4.592 6.981 1.00 96.62 169 SER A N 1
ATOM 1337 C CA . SER A 1 169 ? -1.529 4.599 8.318 1.00 96.62 169 SER A CA 1
ATOM 1338 C C . SER A 1 169 ? -0.519 4.430 9.456 1.00 96.62 169 SER A C 1
ATOM 1340 O O . SER A 1 169 ? -0.746 4.967 10.535 1.00 96.62 169 SER A O 1
ATOM 1342 N N . ARG A 1 170 ? 0.618 3.756 9.229 1.00 94.94 170 ARG A N 1
ATOM 1343 C CA . ARG A 1 170 ? 1.676 3.590 10.242 1.00 94.94 170 ARG A CA 1
ATOM 1344 C C . ARG A 1 170 ? 2.310 4.912 10.671 1.00 94.94 170 ARG A C 1
ATOM 1346 O O . ARG A 1 170 ? 2.723 5.064 11.816 1.00 94.94 170 ARG A O 1
ATOM 1353 N N . THR A 1 171 ? 2.409 5.855 9.740 1.00 91.31 171 THR A N 1
ATOM 1354 C CA . THR A 1 171 ? 3.280 7.036 9.848 1.00 91.31 171 THR A CA 1
ATOM 1355 C C . THR A 1 171 ? 2.534 8.358 9.989 1.00 91.31 171 THR A C 1
ATOM 1357 O O . THR A 1 171 ? 3.167 9.391 10.176 1.00 91.31 171 THR A O 1
ATOM 1360 N N . TRP A 1 172 ? 1.208 8.369 9.845 1.00 92.12 172 TRP A N 1
ATOM 1361 C CA . TRP A 1 172 ? 0.438 9.610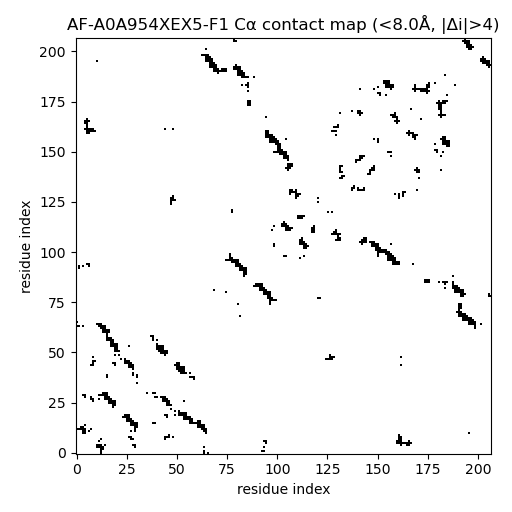 9.919 1.00 92.12 172 TRP A CA 1
ATOM 1362 C C . TRP A 1 172 ? 0.304 10.107 11.360 1.00 92.12 172 TRP A C 1
ATOM 1364 O O . TRP A 1 172 ? -0.119 9.377 12.260 1.00 92.12 172 TRP A O 1
ATOM 1374 N N . GLU A 1 173 ? 0.641 11.379 11.561 1.00 89.62 173 GLU A N 1
ATOM 1375 C CA . GLU A 1 173 ? 0.523 12.065 12.853 1.00 89.62 173 GLU A CA 1
ATOM 1376 C C . GLU A 1 173 ? -0.784 12.859 12.976 1.00 89.62 173 GLU A C 1
ATOM 1378 O O . GLU A 1 173 ? -1.272 13.086 14.082 1.00 89.62 173 GLU A O 1
ATOM 1383 N N . GLU A 1 174 ? -1.396 13.211 11.842 1.00 92.00 174 GLU A N 1
ATOM 1384 C CA . GLU A 1 174 ? -2.639 13.977 11.752 1.00 92.00 174 GLU A CA 1
ATOM 1385 C C . GLU A 1 174 ? -3.681 13.201 10.933 1.00 92.00 174 GLU A C 1
ATOM 1387 O O . GLU A 1 174 ? -3.370 12.635 9.883 1.00 92.00 174 GLU A O 1
ATOM 1392 N N . GLY A 1 175 ? -4.923 13.176 11.420 1.00 92.44 175 GLY A N 1
ATOM 1393 C CA . GLY A 1 175 ? -6.041 12.454 10.811 1.00 92.44 175 GLY A CA 1
ATOM 1394 C C . GLY A 1 175 ? -7.190 13.371 10.415 1.00 92.44 175 GLY A C 1
ATOM 1395 O O . GLY A 1 175 ? -7.152 14.585 10.615 1.00 92.44 175 GLY A O 1
ATOM 1396 N N . ALA A 1 176 ? -8.253 12.775 9.882 1.00 95.69 176 ALA A N 1
ATOM 1397 C CA . ALA A 1 176 ? -9.480 13.511 9.613 1.00 95.69 176 ALA A CA 1
ATOM 1398 C C . ALA A 1 176 ? -10.127 13.992 10.924 1.00 95.69 176 ALA A C 1
ATOM 1400 O O . ALA A 1 176 ? -10.044 13.330 11.957 1.00 95.69 176 ALA A O 1
ATOM 1401 N N . VAL A 1 177 ? -10.817 15.135 10.880 1.00 94.19 177 VAL A N 1
ATOM 1402 C CA . VAL A 1 177 ? -11.491 15.706 12.057 1.00 94.19 177 VAL A CA 1
ATOM 1403 C C . VAL A 1 177 ? -12.459 14.686 12.666 1.00 94.19 177 VAL A C 1
ATOM 1405 O O . VAL A 1 177 ? -13.378 14.228 11.992 1.00 94.19 177 VAL A O 1
ATOM 1408 N N . GLY A 1 178 ? -12.265 14.368 13.949 1.00 95.62 178 GLY A N 1
ATOM 1409 C CA . GLY A 1 178 ? -13.093 13.407 14.686 1.00 95.62 178 GLY A CA 1
ATOM 1410 C C . GLY A 1 178 ? -12.664 11.941 14.559 1.00 95.62 178 GLY A C 1
ATOM 1411 O O . GLY A 1 178 ? -13.357 11.084 15.096 1.00 95.62 178 GLY A O 1
ATOM 1412 N N . HIS A 1 179 ? -11.540 11.663 13.896 1.00 97.38 179 HIS A N 1
ATOM 1413 C CA . HIS A 1 179 ? -11.021 10.317 13.658 1.00 97.38 179 HIS A CA 1
ATOM 1414 C C . HIS A 1 179 ? -9.588 10.153 14.168 1.00 97.38 179 HIS A C 1
ATOM 1416 O O . HIS A 1 179 ? -8.874 11.130 14.410 1.00 97.38 179 HIS A O 1
ATOM 1422 N N . ASN A 1 180 ? -9.157 8.902 14.318 1.00 96.81 180 ASN A N 1
ATOM 1423 C CA . ASN A 1 180 ? -7.787 8.580 14.699 1.00 96.81 180 ASN A CA 1
ATOM 1424 C C . ASN A 1 180 ? -6.770 9.032 13.624 1.00 96.81 180 ASN A C 1
ATOM 1426 O O . ASN A 1 180 ? -7.068 8.941 12.430 1.00 96.81 180 ASN A O 1
ATOM 1430 N N . PRO A 1 181 ? -5.539 9.443 13.998 1.00 95.06 181 PRO A N 1
ATOM 1431 C CA . PRO A 1 181 ? -4.519 9.894 13.041 1.00 95.06 181 PRO A CA 1
ATOM 1432 C C . PRO A 1 181 ? -4.173 8.885 11.940 1.00 95.06 181 PRO A C 1
ATOM 1434 O O . PRO A 1 181 ? -3.989 9.245 10.782 1.00 95.06 181 PRO A O 1
ATOM 1437 N N . PHE A 1 182 ? -4.132 7.602 12.292 1.00 95.75 182 PHE A N 1
ATOM 1438 C CA . PHE A 1 182 ? -3.819 6.507 11.374 1.00 95.75 182 PHE A CA 1
ATOM 1439 C C . PHE A 1 182 ? -4.999 6.078 10.494 1.00 95.75 182 PHE A C 1
ATOM 1441 O O . PHE A 1 182 ? -4.826 5.272 9.576 1.00 95.75 182 PHE A O 1
ATOM 1448 N N . ALA A 1 183 ? -6.210 6.547 10.787 1.00 97.94 183 ALA A N 1
ATOM 1449 C CA . ALA A 1 183 ? -7.421 6.017 10.191 1.00 97.94 183 ALA A CA 1
ATOM 1450 C C . ALA A 1 183 ? -7.804 6.740 8.898 1.00 97.94 183 ALA A C 1
ATOM 1452 O O . ALA A 1 183 ? -7.755 7.965 8.784 1.00 97.94 183 ALA A O 1
ATOM 1453 N N . VAL A 1 184 ? -8.289 5.961 7.933 1.00 98.25 184 VAL A N 1
ATOM 1454 C CA . VAL A 1 184 ? -9.062 6.470 6.800 1.00 98.25 184 VAL A CA 1
ATOM 1455 C C . VAL A 1 184 ? -10.546 6.336 7.143 1.00 98.25 184 VAL A C 1
ATOM 1457 O O . VAL A 1 184 ? -11.027 5.207 7.245 1.00 98.25 184 VAL A O 1
ATOM 1460 N N . PRO A 1 185 ? -11.306 7.434 7.282 1.00 97.88 185 PRO A N 1
ATOM 1461 C CA . PRO A 1 185 ? -12.742 7.348 7.530 1.00 97.88 185 PRO A CA 1
ATOM 1462 C C . PRO A 1 185 ? -13.504 6.806 6.320 1.00 97.88 185 PRO A C 1
ATOM 1464 O O . PRO A 1 185 ? -13.152 7.065 5.164 1.00 97.88 185 PRO A O 1
ATOM 1467 N N . GLN A 1 186 ? -14.639 6.152 6.556 1.00 97.06 186 GLN A N 1
ATOM 1468 C CA . GLN A 1 186 ? -15.523 5.667 5.495 1.00 97.06 186 GLN A CA 1
ATOM 1469 C C . GLN A 1 186 ? -15.974 6.792 4.553 1.00 97.06 186 GLN A C 1
ATOM 1471 O O . GLN A 1 186 ? -16.082 6.584 3.344 1.00 97.06 186 GLN A O 1
ATOM 1476 N N . SER A 1 187 ? -16.183 8.000 5.079 1.00 96.69 187 SER A N 1
ATOM 1477 C CA . SER A 1 187 ? -16.565 9.194 4.310 1.00 96.69 187 SER A CA 1
ATOM 1478 C C . SER A 1 187 ? -15.484 9.658 3.313 1.00 96.69 187 SER A C 1
ATOM 1480 O O . SER A 1 187 ? -15.786 10.316 2.303 1.00 96.69 187 SER A O 1
ATOM 1482 N N . HIS A 1 188 ? -14.221 9.292 3.557 1.00 97.06 188 HIS A N 1
ATOM 1483 C CA . HIS A 1 188 ? -13.085 9.589 2.686 1.00 97.06 188 HIS A CA 1
ATOM 1484 C C . HIS A 1 188 ? -12.909 8.556 1.573 1.00 97.06 188 HIS A C 1
ATOM 1486 O O . HIS A 1 188 ? -12.271 8.864 0.560 1.00 97.06 188 HIS A O 1
ATOM 1492 N N . MET A 1 189 ? -13.507 7.373 1.709 1.00 97.31 189 MET A N 1
ATOM 1493 C CA . MET A 1 189 ? -13.417 6.301 0.726 1.00 97.31 189 MET A CA 1
ATOM 1494 C C . MET A 1 189 ? -14.042 6.720 -0.614 1.00 97.31 189 MET A C 1
ATOM 1496 O O . MET A 1 189 ? -15.144 7.274 -0.674 1.00 97.31 189 MET A O 1
ATOM 1500 N N . ARG A 1 190 ? -13.332 6.479 -1.723 1.00 96.94 190 ARG A N 1
ATOM 1501 C CA . ARG A 1 190 ? -13.787 6.845 -3.079 1.00 96.94 190 ARG A CA 1
ATOM 1502 C C . ARG A 1 190 ? -14.057 5.655 -3.976 1.00 96.94 190 ARG A C 1
ATOM 1504 O O . ARG A 1 190 ? -14.902 5.782 -4.861 1.00 96.94 190 ARG A O 1
ATOM 1511 N N . GLY A 1 191 ? -13.393 4.529 -3.758 1.00 97.06 191 GLY A N 1
ATOM 1512 C CA . GLY A 1 191 ? -13.713 3.290 -4.452 1.00 97.06 191 GLY A CA 1
ATOM 1513 C C . GLY A 1 191 ? -12.580 2.280 -4.430 1.00 97.06 191 GLY A C 1
ATOM 1514 O O . GLY A 1 191 ? -11.504 2.533 -3.891 1.00 97.06 191 GLY A O 1
ATOM 1515 N N . VAL A 1 192 ? -12.840 1.143 -5.060 1.00 97.75 192 VAL A N 1
ATOM 1516 C CA . VAL A 1 192 ? -11.909 0.020 -5.166 1.00 97.75 192 VAL A CA 1
ATOM 1517 C C . VAL A 1 192 ? -11.249 0.040 -6.539 1.00 97.75 192 VAL A C 1
ATOM 1519 O O . VAL A 1 192 ? -11.918 0.203 -7.563 1.00 97.75 192 VAL A O 1
ATOM 1522 N N . VAL A 1 193 ? -9.933 -0.124 -6.575 1.00 96.81 193 VAL A N 1
ATOM 1523 C CA . VAL A 1 193 ? -9.182 -0.311 -7.814 1.00 96.81 193 VAL A CA 1
ATOM 1524 C C . VAL A 1 193 ? -9.461 -1.711 -8.343 1.00 96.81 193 VAL A C 1
ATOM 1526 O O . VAL A 1 193 ? -9.258 -2.699 -7.650 1.00 96.81 193 VAL A O 1
ATOM 1529 N N . THR A 1 194 ? -9.931 -1.796 -9.583 1.00 96.69 194 THR A N 1
ATOM 1530 C CA . THR A 1 194 ? -10.364 -3.068 -10.190 1.00 96.69 194 THR A CA 1
ATOM 1531 C C . THR A 1 194 ? -9.438 -3.539 -11.297 1.00 96.69 194 THR A C 1
ATOM 1533 O O . THR A 1 194 ? -9.280 -4.738 -11.499 1.00 96.69 194 THR A O 1
ATOM 1536 N N . HIS A 1 195 ? -8.829 -2.599 -12.018 1.00 96.06 195 HIS A N 1
ATOM 1537 C CA . HIS A 1 195 ? -7.996 -2.895 -13.174 1.00 96.06 195 HIS A CA 1
ATOM 1538 C C . HIS A 1 195 ? -6.808 -1.953 -13.224 1.00 96.06 195 HIS A C 1
ATOM 1540 O O . HIS A 1 195 ? -6.952 -0.760 -12.945 1.00 96.06 195 HIS A O 1
ATOM 1546 N N . ILE A 1 196 ? -5.687 -2.474 -13.703 1.00 96.00 196 ILE A N 1
ATOM 1547 C CA . ILE A 1 196 ? -4.681 -1.686 -14.416 1.00 96.00 196 ILE A CA 1
ATOM 1548 C C . ILE A 1 196 ? -5.007 -1.865 -15.890 1.00 96.00 196 ILE A C 1
ATOM 1550 O O . ILE A 1 196 ? -5.041 -2.998 -16.344 1.00 96.00 196 ILE A O 1
ATOM 1554 N N . TYR A 1 197 ? -5.288 -0.798 -16.634 1.00 95.75 197 TYR A N 1
ATOM 1555 C CA . TYR A 1 197 ? -5.635 -0.898 -18.063 1.00 95.75 197 TYR A CA 1
ATOM 1556 C C . TYR A 1 1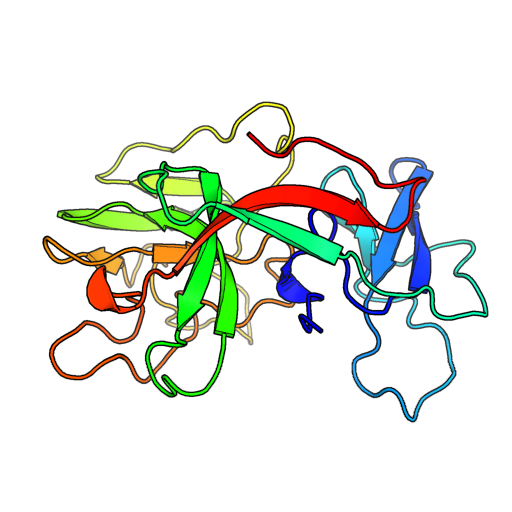97 ? -4.554 -0.325 -18.987 1.00 95.75 197 TYR A C 1
ATOM 1558 O O . TYR A 1 197 ? -4.614 -0.489 -20.204 1.00 95.75 197 TYR A O 1
ATOM 1566 N N . TRP A 1 198 ? -3.572 0.378 -18.425 1.00 95.25 198 TRP A N 1
ATOM 1567 C CA . TRP A 1 198 ? -2.427 0.909 -19.155 1.00 95.25 198 TRP A CA 1
ATOM 1568 C C . TRP A 1 198 ? -1.186 0.863 -18.257 1.00 95.25 198 TRP A C 1
ATOM 1570 O O . TRP A 1 198 ? -1.334 1.171 -17.075 1.00 95.25 198 TRP A O 1
ATOM 1580 N N . PRO A 1 199 ? 0.012 0.562 -18.793 1.00 94.06 199 PRO A N 1
ATOM 1581 C CA . PRO A 1 199 ? 0.280 0.188 -20.186 1.00 94.06 199 PRO A CA 1
ATOM 1582 C C . PRO A 1 199 ? -0.293 -1.197 -20.545 1.00 94.06 199 PRO A C 1
ATOM 1584 O O . PRO A 1 199 ? -0.527 -1.998 -19.641 1.00 94.06 199 PRO A O 1
ATOM 1587 N N . PRO A 1 200 ? -0.525 -1.516 -21.836 1.00 94.19 200 PRO A N 1
ATOM 1588 C CA . PRO A 1 200 ? -1.191 -2.763 -22.229 1.00 94.19 200 PRO A CA 1
ATOM 1589 C C . PRO A 1 200 ? -0.461 -4.021 -21.744 1.00 94.19 200 PRO A C 1
ATOM 1591 O O . PRO A 1 200 ? -1.096 -5.020 -21.434 1.00 94.19 200 PRO A O 1
ATOM 1594 N N . GLN A 1 201 ? 0.869 -3.960 -21.610 1.00 93.12 201 GLN A N 1
ATOM 1595 C CA . GLN A 1 201 ? 1.700 -5.063 -21.112 1.00 93.12 201 GLN A CA 1
ATOM 1596 C C . GLN A 1 201 ? 1.517 -5.336 -19.612 1.00 93.12 201 GLN A C 1
ATOM 1598 O O . GLN A 1 201 ? 1.968 -6.366 -19.127 1.00 93.12 201 GLN A O 1
ATOM 1603 N N . ARG A 1 202 ? 0.900 -4.407 -18.872 1.00 92.94 202 ARG A N 1
ATOM 1604 C CA . ARG A 1 202 ? 0.576 -4.534 -17.445 1.00 92.94 202 ARG A CA 1
ATOM 1605 C C . ARG A 1 202 ? -0.929 -4.627 -17.204 1.00 92.94 202 ARG A C 1
ATOM 1607 O O . ARG A 1 202 ? -1.370 -4.457 -16.068 1.00 92.94 202 ARG A O 1
ATOM 1614 N N . TRP A 1 203 ? -1.729 -4.870 -18.247 1.00 95.56 203 TRP A N 1
ATOM 1615 C CA . TRP A 1 203 ? -3.162 -5.046 -18.058 1.00 95.56 203 TRP A CA 1
ATOM 1616 C C . TRP A 1 203 ? -3.425 -6.259 -17.163 1.00 95.56 203 TRP A C 1
ATOM 1618 O O . TRP A 1 203 ? -3.024 -7.377 -17.480 1.00 95.56 203 TRP A O 1
ATOM 1628 N N . ARG A 1 204 ? -4.102 -6.023 -16.036 1.00 93.81 204 ARG A N 1
ATOM 1629 C CA . ARG A 1 204 ? -4.585 -7.066 -15.130 1.00 93.81 204 ARG A CA 1
ATOM 1630 C C . ARG A 1 204 ? -5.847 -6.647 -14.391 1.00 93.81 204 ARG A C 1
ATOM 1632 O O . ARG A 1 204 ? -6.105 -5.454 -14.204 1.00 93.81 204 ARG A O 1
ATOM 1639 N N . ILE A 1 205 ? -6.595 -7.652 -13.957 1.00 93.94 205 ILE A N 1
ATOM 1640 C CA . ILE A 1 205 ? -7.701 -7.534 -13.005 1.00 93.94 205 ILE A CA 1
ATOM 1641 C C . ILE A 1 205 ? -7.104 -7.712 -11.601 1.00 93.94 205 ILE A C 1
ATOM 1643 O O . ILE A 1 205 ? -6.248 -8.570 -11.410 1.00 93.94 205 ILE A O 1
ATOM 1647 N N . LEU A 1 206 ? -7.493 -6.859 -10.653 1.00 89.00 206 LEU A N 1
ATOM 1648 C CA . LEU A 1 206 ? -6.934 -6.796 -9.289 1.00 89.00 206 LEU A CA 1
ATOM 1649 C C . LEU A 1 206 ? -7.920 -7.264 -8.205 1.00 89.00 206 LEU A C 1
ATOM 1651 O O . LEU A 1 206 ? -7.702 -7.000 -7.024 1.00 89.00 206 LEU A O 1
ATOM 1655 N N . ARG A 1 207 ? -9.022 -7.891 -8.615 1.00 70.69 207 ARG A N 1
ATOM 1656 C CA . ARG A 1 207 ? -10.070 -8.395 -7.731 1.00 70.69 207 ARG A CA 1
ATOM 1657 C C . ARG A 1 207 ? -10.028 -9.912 -7.679 1.00 70.69 207 ARG A C 1
ATOM 1659 O O . ARG A 1 207 ? -9.858 -10.499 -8.769 1.00 70.69 207 ARG A O 1
#

Nearest PDB structures (foldseek):
  1t7d-assembly1_B  TM=7.028E-01  e=2.078E-06  Escherichia coli
  3s04-assembly3_B-2  TM=7.113E-01  e=2.901E-06  Escherichia coli K-12
  1b12-assembly3_C  TM=7.024E-01  e=2.455E-06  Escherichia coli BL21(DE3)
  4wvj-assembly1_A  TM=6.157E-01  e=2.322E-06  Escherichia coli K-12
  4wvg-assembly1_A  TM=6.396E-01  e=1.165E-05  Escherichia coli K-12